Protein AF-A0A960PJ11-F1 (afdb_monomer)

Mean predicted aligned error: 12.04 Å

Radius of gyration: 19.06 Å; Cα contacts (8 Å, |Δi|>4): 469; chains: 1; bounding box: 50×45×63 Å

Solvent-accessible surface area (backbone atoms only — not comparable to full-atom values): 11195 Å² total; per-residue (Å²): 141,83,82,82,81,81,74,78,81,77,73,80,77,79,81,76,70,81,80,74,62,44,80,46,64,51,72,85,35,59,39,36,29,44,35,41,33,47,60,49,85,53,72,66,62,37,33,38,33,53,44,32,50,42,26,39,49,54,68,48,84,84,71,85,84,58,44,33,62,78,76,45,96,57,61,51,70,55,53,56,55,35,46,39,60,44,65,75,88,64,90,57,67,39,75,45,80,38,55,20,87,57,31,51,64,43,46,49,75,37,76,49,38,30,35,37,16,61,26,43,95,72,50,63,45,93,46,88,52,23,29,39,34,35,14,51,88,29,76,25,40,42,35,33,79,29,80,43,58,58,60,40,37,38,32,36,40,60,33,33,30,32,57,50,96,69,50,32,33,36,44,31,36,25,46,80,37,79,94,79,50,86,45,75,58,83,39,78,44,78,52,74,68,34,66,79,45,72,68

Foldseek 3Di:
DDDDDDDPPDDPPDDDPDFPWDKDFAAPFFKKKKKKWKDFPPQAAKFKWKLKWKFWFAACPPPPPDTVVVVDVDRPTQADCSLQCWPPPDQDFDKDWDQQVRRPQKDKPDRTWIKGFQQHPNNQRSDDTITTTQNNGGTMMIMGMGTDDRRIMMIIGIKIAIQDDTIKMKIFIFGDDPPPDGGDTPDIDIDDDYNNDID

Nearest PDB structures (foldseek):
  4k1z-assembly1_C  TM=4.366E-01  e=3.728E-01  Canavalia boliviana
  7wwo-assembly1_A  TM=3.537E-01  e=1.065E-01  Thermus thermophilus HB8
  1svc-assembly1_P-2  TM=4.899E-01  e=9.276E+00  Homo sapiens
  5xs5-assembly1_B  TM=1.398E-01  e=4.097E+00  Coxsackievirus A6

Structure (mmCIF, N/CA/C/O backbone):
data_AF-A0A960PJ11-F1
#
_entry.id   AF-A0A960PJ11-F1
#
loop_
_atom_site.group_PDB
_atom_site.id
_atom_site.type_symbol
_atom_site.label_atom_id
_atom_site.label_alt_id
_atom_site.label_comp_id
_atom_site.label_asym_id
_atom_site.label_entity_id
_atom_site.label_seq_id
_atom_site.pdbx_PDB_ins_code
_atom_site.Cartn_x
_atom_site.Cartn_y
_atom_site.Cartn_z
_atom_site.occupancy
_atom_site.B_iso_or_equiv
_atom_site.auth_seq_id
_atom_site.auth_comp_id
_atom_site.auth_asym_id
_atom_site.auth_atom_id
_atom_site.pdbx_PDB_model_num
ATOM 1 N N . MET A 1 1 ? -16.350 -28.542 -43.272 1.00 40.66 1 MET A N 1
ATOM 2 C CA . MET A 1 1 ? -15.796 -29.402 -42.207 1.00 40.66 1 MET A CA 1
ATOM 3 C C . MET A 1 1 ? -14.678 -28.613 -41.553 1.00 40.66 1 MET A C 1
ATOM 5 O O . MET A 1 1 ? -13.628 -28.481 -42.162 1.00 40.66 1 MET A O 1
ATOM 9 N N . SER A 1 2 ? -14.945 -27.991 -40.405 1.00 40.53 2 SER A N 1
ATOM 10 C CA . SER A 1 2 ? -13.964 -27.173 -39.682 1.00 40.53 2 SER A CA 1
ATOM 11 C C . SER A 1 2 ? -13.514 -27.951 -38.454 1.00 40.53 2 SER A C 1
ATOM 13 O O . SER A 1 2 ? -14.344 -28.328 -37.631 1.00 40.53 2 SER A O 1
ATOM 15 N N . THR A 1 3 ? -12.223 -28.246 -38.363 1.00 39.72 3 THR A N 1
ATOM 16 C CA . THR A 1 3 ? -11.613 -28.874 -37.188 1.00 39.72 3 THR A CA 1
ATOM 17 C C . THR A 1 3 ? -11.531 -27.858 -36.044 1.00 39.72 3 THR A C 1
ATOM 19 O O . THR A 1 3 ? -11.098 -26.730 -36.299 1.00 39.72 3 THR A O 1
ATOM 22 N N . PRO A 1 4 ? -11.899 -28.206 -34.799 1.00 39.25 4 PRO A N 1
ATOM 23 C CA . PRO A 1 4 ? -11.641 -27.348 -33.649 1.00 39.25 4 PRO A CA 1
ATOM 24 C C . PRO A 1 4 ? -10.134 -27.314 -33.372 1.00 39.25 4 PRO A C 1
ATOM 26 O O . PRO A 1 4 ? -9.487 -28.359 -33.333 1.00 39.25 4 PRO A O 1
ATOM 29 N N . VAL A 1 5 ? -9.576 -26.116 -33.198 1.00 48.19 5 VAL A N 1
ATOM 30 C CA . VAL A 1 5 ? -8.212 -25.935 -32.689 1.00 48.19 5 VAL A CA 1
ATOM 31 C C . VAL A 1 5 ? -8.259 -26.168 -31.185 1.00 48.19 5 VAL A C 1
ATOM 33 O O . VAL A 1 5 ? -8.783 -25.339 -30.442 1.00 48.19 5 VAL A O 1
ATOM 36 N N . ASP A 1 6 ? -7.743 -27.316 -30.765 1.00 35.84 6 ASP A N 1
ATOM 37 C CA . ASP A 1 6 ? -7.574 -27.676 -29.364 1.00 35.84 6 ASP A CA 1
ATOM 38 C C . ASP A 1 6 ? -6.520 -26.743 -28.744 1.00 35.84 6 ASP A C 1
ATOM 40 O O . ASP A 1 6 ? -5.355 -26.732 -29.154 1.00 35.84 6 ASP A O 1
ATOM 44 N N . HIS A 1 7 ? -6.944 -25.879 -27.820 1.00 37.03 7 HIS A N 1
ATOM 45 C CA . HIS A 1 7 ? -6.020 -25.073 -27.026 1.00 37.03 7 HIS A CA 1
ATOM 46 C C . HIS A 1 7 ? -5.440 -25.970 -25.929 1.00 37.03 7 HIS A C 1
ATOM 48 O O . HIS A 1 7 ? -6.214 -26.563 -25.175 1.00 37.03 7 HIS A O 1
ATOM 54 N N . PRO A 1 8 ? -4.105 -26.064 -25.785 1.00 36.56 8 PRO A N 1
ATOM 55 C CA . PRO A 1 8 ? -3.522 -26.840 -24.703 1.00 36.56 8 PRO A CA 1
ATOM 56 C C . PRO A 1 8 ? -3.984 -26.276 -23.349 1.00 36.56 8 PRO A C 1
ATOM 58 O O . PRO A 1 8 ? -4.100 -25.051 -23.208 1.00 36.56 8 PRO A O 1
ATOM 61 N N . PRO A 1 9 ? -4.236 -27.136 -22.344 1.00 34.50 9 PRO A N 1
ATOM 62 C CA . PRO A 1 9 ? -4.602 -26.685 -21.011 1.00 34.50 9 PRO A CA 1
ATOM 63 C C . PRO A 1 9 ? -3.506 -25.757 -20.494 1.00 34.50 9 PRO A C 1
ATOM 65 O O . PRO A 1 9 ? -2.332 -26.131 -20.439 1.00 34.50 9 PRO A O 1
ATOM 68 N N . GLN A 1 10 ? -3.889 -24.527 -20.151 1.00 35.34 10 GLN A N 1
ATOM 69 C CA . GLN A 1 10 ? -2.970 -23.595 -19.521 1.00 35.34 10 GLN A CA 1
ATOM 70 C C . GLN A 1 10 ? -2.431 -24.232 -18.242 1.00 35.34 10 GLN A C 1
ATOM 72 O O . GLN A 1 10 ? -3.192 -24.671 -17.379 1.00 35.34 10 GLN A O 1
ATOM 77 N N . SER A 1 11 ? -1.104 -24.308 -18.162 1.00 32.88 11 SER A N 1
ATOM 78 C CA . SER A 1 11 ? -0.367 -24.812 -17.011 1.00 32.88 11 SER A CA 1
ATOM 79 C C . SER A 1 11 ? -0.906 -24.208 -15.708 1.00 32.88 11 SER A C 1
ATOM 81 O O . SER A 1 11 ? -1.184 -23.005 -15.674 1.00 32.88 11 SER A O 1
ATOM 83 N N . PRO A 1 12 ? -1.022 -24.989 -14.619 1.00 31.97 12 PRO A N 1
ATOM 84 C CA . PRO A 1 12 ? -1.452 -24.458 -13.334 1.00 31.97 12 PRO A CA 1
ATOM 85 C C . PRO A 1 12 ? -0.521 -23.313 -12.920 1.00 31.97 12 PRO A C 1
ATOM 87 O O . PRO A 1 12 ? 0.706 -23.457 -12.936 1.00 31.97 12 PRO A O 1
ATOM 90 N N . LYS A 1 13 ? -1.115 -22.157 -12.594 1.00 34.97 13 LYS A N 1
ATOM 91 C CA . LYS A 1 13 ? -0.399 -20.980 -12.095 1.00 34.97 13 LYS A CA 1
ATOM 92 C C . LYS A 1 13 ? 0.495 -21.415 -10.930 1.00 34.97 13 LYS A C 1
ATOM 94 O O . LYS A 1 13 ? 0.025 -21.977 -9.943 1.00 34.97 13 LYS A O 1
ATOM 99 N N . ARG A 1 14 ? 1.799 -21.195 -11.106 1.00 35.03 14 ARG A N 1
ATOM 100 C CA . ARG A 1 14 ? 2.860 -21.438 -10.121 1.00 35.03 14 ARG A CA 1
ATOM 101 C C . ARG A 1 14 ? 2.464 -20.743 -8.803 1.00 35.03 14 ARG A C 1
ATOM 103 O O . ARG A 1 14 ? 1.948 -19.632 -8.844 1.00 35.03 14 ARG A O 1
ATOM 110 N N . GLY A 1 15 ? 2.626 -21.454 -7.687 1.00 29.36 15 GLY A N 1
ATOM 111 C CA . GLY A 1 15 ? 1.935 -21.235 -6.412 1.00 29.36 15 GLY A CA 1
ATOM 112 C C . GLY A 1 15 ? 1.862 -19.793 -5.905 1.00 29.36 15 GLY A C 1
ATOM 113 O O . GLY A 1 15 ? 2.870 -19.106 -5.781 1.00 29.36 15 GLY A O 1
ATOM 114 N N . VAL A 1 16 ? 0.645 -19.379 -5.552 1.00 41.81 16 VAL A N 1
ATOM 115 C CA . VAL A 1 16 ? 0.388 -18.220 -4.694 1.00 41.81 16 VAL A CA 1
ATOM 116 C C . VAL A 1 16 ? 0.722 -18.657 -3.260 1.00 41.81 16 VAL A C 1
ATOM 118 O O . VAL A 1 16 ? 0.079 -19.598 -2.784 1.00 41.81 16 VAL A O 1
ATOM 121 N N . PRO A 1 17 ? 1.711 -18.065 -2.563 1.00 42.75 17 PRO A N 1
ATOM 122 C CA . PRO A 1 17 ? 1.911 -18.359 -1.149 1.00 42.75 17 PRO A CA 1
ATOM 123 C C . PRO A 1 17 ? 0.634 -17.990 -0.383 1.00 42.75 17 PRO A C 1
ATOM 125 O O . PRO A 1 17 ? -0.033 -16.997 -0.684 1.00 42.75 17 PRO A O 1
ATOM 128 N N . SER A 1 18 ? 0.236 -18.847 0.555 1.00 40.44 18 SER A N 1
ATOM 129 C CA . SER A 1 18 ? -1.027 -18.732 1.279 1.00 40.44 18 SER A CA 1
ATOM 130 C C . SER A 1 18 ? -1.099 -17.410 2.049 1.00 40.44 18 SER A C 1
ATOM 132 O O . SER A 1 18 ? -0.448 -17.259 3.082 1.00 40.44 18 SER A O 1
ATOM 134 N N . ARG A 1 19 ? -1.927 -16.476 1.563 1.00 54.72 19 ARG A N 1
ATOM 135 C CA . ARG A 1 19 ? -2.302 -15.229 2.243 1.00 54.72 19 ARG A CA 1
ATOM 136 C C . ARG A 1 19 ? -3.078 -15.566 3.516 1.00 54.72 19 ARG A C 1
ATOM 138 O O . ARG A 1 19 ? -4.299 -15.707 3.487 1.00 54.72 19 ARG A O 1
ATOM 145 N N . ALA A 1 20 ? -2.389 -15.753 4.636 1.00 56.78 20 ALA A N 1
ATOM 146 C CA . ALA A 1 20 ? -3.060 -15.976 5.911 1.00 56.78 20 ALA A CA 1
ATOM 147 C C . ALA A 1 20 ? -3.706 -14.661 6.380 1.00 56.78 20 ALA A C 1
ATOM 149 O O . ALA A 1 20 ? -3.068 -13.841 7.042 1.00 56.78 20 ALA A O 1
ATOM 150 N N . ALA A 1 21 ? -4.974 -14.448 6.019 1.00 66.62 21 ALA A N 1
ATOM 151 C CA . ALA A 1 21 ? -5.747 -13.309 6.496 1.00 66.62 21 ALA A CA 1
ATOM 152 C C . ALA A 1 21 ? -5.961 -13.413 8.014 1.00 66.62 21 ALA A C 1
ATOM 154 O O . ALA A 1 21 ? -6.347 -14.458 8.544 1.00 66.62 21 ALA A O 1
ATOM 155 N N . ARG A 1 22 ? -5.719 -12.315 8.728 1.00 71.62 22 ARG A N 1
ATOM 156 C CA . ARG A 1 22 ? -5.919 -12.218 10.179 1.00 71.62 22 ARG A CA 1
ATOM 157 C C . ARG A 1 22 ? -7.210 -11.473 10.474 1.00 71.62 22 ARG A C 1
ATOM 159 O O . ARG A 1 22 ? -7.575 -10.561 9.742 1.00 71.62 22 ARG A O 1
ATOM 166 N N . ARG A 1 23 ? -7.901 -11.865 11.547 1.00 72.94 23 ARG A N 1
ATOM 167 C CA . ARG A 1 23 ? -9.191 -11.289 11.956 1.00 72.94 23 ARG A CA 1
ATOM 168 C C . ARG A 1 23 ? -9.031 -10.379 13.173 1.00 72.94 23 ARG A C 1
ATOM 170 O O . ARG A 1 23 ? -8.286 -10.703 14.094 1.00 72.94 23 ARG A O 1
ATOM 177 N N . LEU A 1 24 ? -9.771 -9.278 13.193 1.00 75.00 24 LEU A N 1
ATOM 178 C CA . LEU A 1 24 ? -9.879 -8.342 14.310 1.00 75.00 24 LEU A CA 1
ATOM 179 C C . LEU A 1 24 ? -11.329 -7.867 14.431 1.0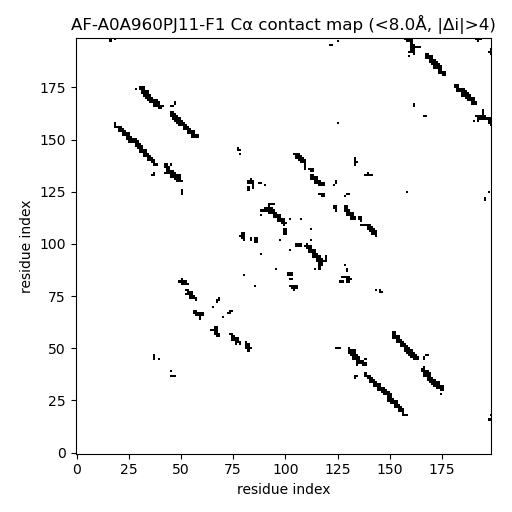0 75.00 24 LEU A C 1
ATOM 181 O O . LEU A 1 24 ? -11.971 -7.627 13.419 1.00 75.00 24 LEU A O 1
ATOM 185 N N . ARG A 1 25 ? -11.844 -7.693 15.648 1.00 72.12 25 ARG A N 1
ATOM 186 C CA . ARG A 1 25 ? -13.143 -7.045 15.898 1.00 72.12 25 ARG A CA 1
ATOM 187 C C . ARG A 1 25 ? -12.911 -5.769 16.708 1.00 72.12 25 ARG A C 1
ATOM 189 O O . ARG A 1 25 ? -12.778 -5.863 17.928 1.00 72.12 25 ARG A O 1
ATOM 196 N N . PRO A 1 26 ? -12.813 -4.588 16.078 1.00 62.56 26 PRO A N 1
ATOM 197 C CA . PRO A 1 26 ? -12.655 -3.344 16.808 1.00 62.56 26 PRO A CA 1
ATOM 198 C C . PRO A 1 26 ? -14.003 -2.929 17.414 1.00 62.56 26 PRO A C 1
ATOM 200 O O . PRO A 1 26 ? -14.963 -2.622 16.705 1.00 62.56 26 PRO A O 1
ATOM 203 N N . VAL A 1 27 ? -14.098 -2.933 18.743 1.00 66.56 27 VAL A N 1
ATOM 204 C CA . VAL A 1 27 ? -15.309 -2.507 19.459 1.00 66.56 27 VAL A CA 1
ATOM 205 C C . VAL A 1 27 ? -15.284 -0.988 19.627 1.00 66.56 27 VAL A C 1
ATOM 207 O O . VAL A 1 27 ? -14.298 -0.435 20.106 1.00 66.56 27 VAL A O 1
ATOM 210 N N . GLY A 1 28 ? -16.367 -0.310 19.239 1.00 66.81 28 GLY A N 1
ATOM 211 C CA . GLY A 1 28 ? -16.533 1.134 19.454 1.00 66.81 28 GLY A CA 1
ATOM 212 C C . GLY A 1 28 ? -15.725 2.053 18.527 1.00 66.81 28 GLY A C 1
ATOM 213 O O . GLY A 1 28 ? -15.691 3.256 18.771 1.00 66.81 28 GLY A O 1
ATOM 214 N N . LEU A 1 29 ? -15.089 1.527 17.473 1.00 69.81 29 LEU A N 1
ATOM 215 C CA . LEU A 1 29 ? -14.343 2.330 16.496 1.00 69.81 29 LEU A CA 1
ATOM 216 C C . LEU A 1 29 ? -15.150 2.555 15.216 1.00 69.81 29 LEU A C 1
ATOM 218 O O . LEU A 1 29 ? -15.790 1.630 14.727 1.00 69.81 29 LEU A O 1
ATOM 222 N N . ALA A 1 30 ? -15.069 3.770 14.669 1.00 70.38 30 ALA A N 1
ATOM 223 C CA . ALA A 1 30 ? -15.699 4.161 13.401 1.00 70.38 30 ALA A CA 1
ATOM 224 C C . ALA A 1 30 ? -14.698 4.309 12.231 1.00 70.38 30 ALA A C 1
ATOM 226 O O . ALA A 1 30 ? -15.090 4.465 11.077 1.00 70.38 30 ALA A O 1
ATOM 227 N N . ALA A 1 31 ? -13.394 4.282 12.517 1.00 73.12 31 ALA A N 1
ATOM 228 C CA . ALA A 1 31 ? -12.329 4.283 11.516 1.00 73.12 31 ALA A CA 1
ATOM 229 C C . ALA A 1 31 ? -11.073 3.592 12.064 1.00 73.12 31 ALA A C 1
ATOM 231 O O . ALA A 1 31 ? -10.919 3.454 13.281 1.00 73.12 31 ALA A O 1
ATOM 232 N N . VAL A 1 32 ? -10.176 3.182 11.169 1.00 76.06 32 VAL A N 1
ATOM 233 C CA . VAL A 1 32 ? -8.842 2.649 11.480 1.00 76.06 32 VAL A CA 1
ATOM 234 C C . VAL A 1 32 ? -7.864 3.121 10.404 1.00 76.06 32 VAL A C 1
ATOM 236 O O . VAL A 1 32 ? -8.170 3.061 9.217 1.00 76.06 32 VAL A O 1
ATOM 239 N N . ALA A 1 33 ? -6.679 3.573 10.801 1.00 80.62 33 ALA A N 1
ATOM 240 C CA . ALA A 1 33 ? -5.568 3.813 9.892 1.00 80.62 33 ALA A CA 1
ATOM 241 C C . ALA A 1 33 ? -4.740 2.536 9.717 1.00 80.62 33 ALA A C 1
ATOM 243 O O . ALA A 1 33 ? -4.264 1.959 10.697 1.00 80.62 33 ALA A O 1
ATOM 244 N N . VAL A 1 34 ? -4.562 2.112 8.468 1.00 82.88 34 VAL A N 1
ATOM 245 C CA . VAL A 1 34 ? -3.590 1.095 8.061 1.00 82.88 34 VAL A CA 1
ATOM 246 C C . VAL A 1 34 ? -2.273 1.811 7.827 1.00 82.88 34 VAL A C 1
ATOM 248 O O . VAL A 1 34 ? -2.213 2.700 6.983 1.00 82.88 34 VAL A O 1
ATOM 251 N N . VAL A 1 35 ? -1.243 1.459 8.590 1.00 79.75 35 VAL A N 1
ATOM 252 C CA . VAL A 1 35 ? 0.052 2.143 8.578 1.00 79.75 35 VAL A CA 1
ATOM 253 C C . VAL A 1 35 ? 1.160 1.130 8.331 1.00 79.75 35 VAL A C 1
ATOM 255 O O . VAL A 1 35 ? 1.277 0.142 9.053 1.00 79.75 35 VAL A O 1
ATOM 258 N N . LEU A 1 36 ? 1.983 1.388 7.324 1.00 81.62 36 LEU A N 1
ATOM 259 C CA . LEU A 1 36 ? 3.119 0.573 6.917 1.00 81.62 36 LEU A CA 1
ATOM 260 C C . LEU A 1 36 ? 4.378 1.419 7.043 1.00 81.62 36 LEU A C 1
ATOM 262 O O . LEU A 1 36 ? 4.475 2.480 6.434 1.00 81.62 36 LEU A O 1
ATOM 266 N N . MET A 1 37 ? 5.326 0.962 7.850 1.00 77.00 37 MET A N 1
ATOM 267 C CA . MET A 1 37 ? 6.568 1.685 8.123 1.00 77.00 37 MET A CA 1
ATOM 268 C C . MET A 1 37 ? 7.743 0.788 7.780 1.00 77.00 37 MET A C 1
ATOM 270 O O . MET A 1 37 ? 7.782 -0.351 8.251 1.00 77.00 37 MET A O 1
ATOM 274 N N . GLY A 1 38 ? 8.701 1.293 7.007 1.00 67.62 38 GLY A N 1
ATOM 275 C CA . GLY A 1 38 ? 10.005 0.646 6.899 1.00 67.62 38 GLY A CA 1
ATOM 276 C C . GLY A 1 38 ? 10.865 0.976 8.124 1.00 67.62 38 GLY A C 1
ATOM 277 O O . GLY A 1 38 ? 10.825 2.094 8.637 1.00 67.62 38 GLY A O 1
ATOM 278 N N . ALA A 1 39 ? 11.579 -0.017 8.641 1.00 55.75 39 ALA A N 1
ATOM 279 C CA . ALA A 1 39 ? 12.356 0.072 9.871 1.00 55.75 39 ALA A CA 1
ATOM 280 C C . ALA A 1 39 ? 13.591 -0.844 9.808 1.00 55.75 39 ALA A C 1
ATOM 282 O O . ALA A 1 39 ? 13.663 -1.841 10.520 1.00 55.75 39 ALA A O 1
ATOM 283 N N . GLY A 1 40 ? 14.566 -0.558 8.954 1.00 53.38 40 GLY A N 1
ATOM 284 C CA . GLY A 1 40 ? 15.815 -1.318 8.876 1.00 53.38 40 GLY A CA 1
ATOM 285 C C . GLY A 1 40 ? 17.073 -0.498 9.191 1.00 53.38 40 GLY A C 1
ATOM 286 O O . GLY A 1 40 ? 17.034 0.610 9.728 1.00 53.38 40 GLY A O 1
ATOM 287 N N . ALA A 1 41 ? 18.219 -1.132 8.928 1.00 43.38 41 ALA A N 1
ATOM 288 C CA . ALA A 1 41 ? 19.556 -0.593 9.175 1.00 43.38 41 ALA A CA 1
ATOM 289 C C . ALA A 1 41 ? 20.116 0.207 7.984 1.00 43.38 41 ALA A C 1
ATOM 291 O O . ALA A 1 41 ? 21.157 0.848 8.134 1.00 43.38 41 ALA A O 1
ATOM 292 N N . ASP A 1 42 ? 19.450 0.167 6.825 1.00 45.31 42 ASP A N 1
ATOM 293 C CA . ASP A 1 42 ? 19.828 0.930 5.639 1.00 45.31 42 ASP A CA 1
ATOM 294 C C . ASP A 1 42 ? 18.828 2.071 5.445 1.00 45.31 42 ASP A C 1
ATOM 296 O O . ASP A 1 42 ? 17.814 1.963 4.760 1.00 45.31 42 ASP A O 1
ATOM 300 N N . THR A 1 43 ? 19.152 3.223 6.027 1.00 47.03 43 THR A N 1
ATOM 301 C CA . THR A 1 43 ? 18.340 4.440 5.920 1.00 47.03 43 THR A CA 1
ATOM 302 C C . THR A 1 43 ? 18.341 5.046 4.507 1.00 47.03 43 THR A C 1
ATOM 304 O O . THR A 1 43 ? 17.930 6.194 4.354 1.00 47.03 43 THR A O 1
ATOM 307 N N . THR A 1 44 ? 18.870 4.344 3.495 1.00 39.41 44 THR A N 1
ATOM 308 C CA . THR A 1 44 ? 19.064 4.854 2.132 1.00 39.41 44 THR A CA 1
ATOM 309 C C . THR A 1 44 ? 18.595 3.928 0.998 1.00 39.41 44 THR A C 1
ATOM 311 O O . THR A 1 44 ? 18.684 4.371 -0.144 1.00 39.41 44 THR A O 1
ATOM 314 N N . ASN A 1 45 ? 18.104 2.697 1.243 1.00 42.47 45 ASN A N 1
ATOM 315 C CA . ASN A 1 45 ? 17.564 1.819 0.172 1.00 42.47 45 ASN A CA 1
ATOM 316 C C . ASN A 1 45 ? 16.749 0.574 0.623 1.00 42.47 45 ASN A C 1
ATOM 318 O O . ASN A 1 45 ? 16.720 -0.443 -0.083 1.00 42.47 45 ASN A O 1
ATOM 322 N N . GLU A 1 46 ? 16.102 0.600 1.787 1.00 46.28 46 GLU A N 1
ATOM 323 C CA . GLU A 1 46 ? 15.230 -0.512 2.194 1.00 46.28 46 GLU A CA 1
ATOM 324 C C . GLU A 1 46 ? 14.127 -0.742 1.151 1.00 46.28 46 GLU A C 1
ATOM 326 O O . GLU A 1 46 ? 13.489 0.220 0.745 1.00 46.28 46 GLU A O 1
ATOM 331 N N . GLN A 1 47 ? 13.879 -1.995 0.731 1.00 46.69 47 GLN A N 1
ATOM 332 C CA . GLN A 1 47 ? 12.660 -2.312 -0.032 1.00 46.69 47 GLN A CA 1
ATOM 333 C C . GLN A 1 47 ? 11.712 -3.090 0.833 1.00 46.69 47 GLN A C 1
ATOM 335 O O . GLN A 1 47 ? 11.975 -4.223 1.237 1.00 46.69 47 GLN A O 1
ATOM 340 N N . GLY A 1 48 ? 10.570 -2.467 1.065 1.00 42.00 48 GLY A N 1
ATOM 341 C CA . GLY A 1 48 ? 9.367 -3.155 1.454 1.00 42.00 48 GLY A CA 1
ATOM 342 C C . GLY A 1 48 ? 8.326 -2.957 0.383 1.00 42.00 48 GLY A C 1
ATOM 343 O O . GLY A 1 48 ? 7.776 -1.871 0.274 1.00 42.00 48 GLY A O 1
ATOM 344 N N . SER A 1 49 ? 8.019 -3.989 -0.385 1.00 42.16 49 SER A N 1
ATOM 345 C CA . SER A 1 49 ? 6.804 -3.928 -1.175 1.00 42.16 49 SER A CA 1
ATOM 346 C C . SER A 1 49 ? 5.625 -4.429 -0.381 1.00 42.16 49 SER A C 1
ATOM 348 O O . SER A 1 49 ? 5.724 -5.448 0.289 1.00 42.16 49 SER A O 1
ATOM 350 N N . VAL A 1 50 ? 4.532 -3.678 -0.435 1.00 45.41 50 V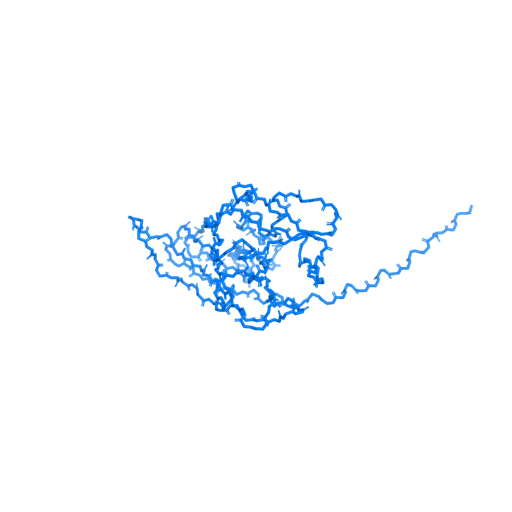AL A N 1
ATOM 351 C CA . VAL A 1 50 ? 3.279 -4.031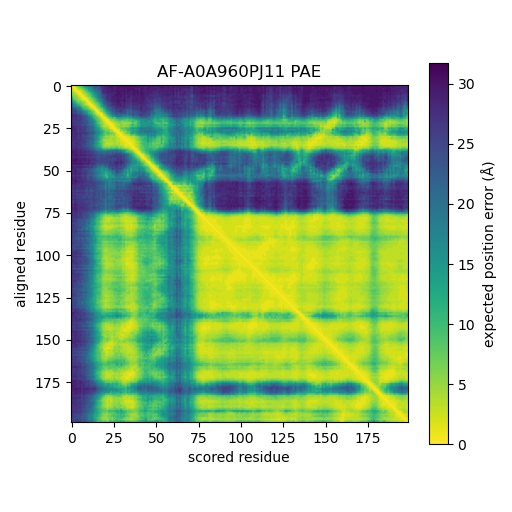 0.210 1.00 45.41 50 VAL A CA 1
ATOM 352 C C . VAL A 1 50 ? 2.287 -4.348 -0.895 1.00 45.41 50 VAL A C 1
ATOM 354 O O . VAL A 1 50 ? 1.957 -3.489 -1.698 1.00 45.41 50 VAL A O 1
ATOM 357 N N . GLY A 1 51 ? 1.810 -5.585 -0.944 1.00 45.84 51 GLY A N 1
ATOM 358 C CA . GLY A 1 51 ? 0.569 -5.938 -1.630 1.00 45.84 51 GLY A CA 1
ATOM 359 C C . GLY A 1 51 ? -0.486 -6.210 -0.571 1.00 45.84 51 GLY A C 1
ATOM 360 O O . GLY A 1 51 ? -0.639 -7.349 -0.136 1.00 45.84 51 GLY A O 1
ATOM 361 N N . GLY A 1 52 ? -1.128 -5.164 -0.054 1.00 46.38 52 GLY A N 1
ATOM 362 C CA . GLY A 1 52 ? -2.016 -5.259 1.104 1.00 46.38 52 GLY A CA 1
ATOM 363 C C . GLY A 1 52 ? -3.485 -5.258 0.716 1.00 46.38 52 GLY A C 1
ATOM 364 O O . GLY A 1 52 ? -3.926 -4.369 0.002 1.00 46.38 52 GLY A O 1
ATOM 365 N N . GLN A 1 53 ? -4.252 -6.220 1.229 1.00 46.88 53 GLN A N 1
ATOM 366 C CA . GLN A 1 53 ? -5.715 -6.205 1.155 1.00 46.88 53 GLN A CA 1
ATOM 367 C C . GLN A 1 53 ? -6.295 -6.199 2.565 1.00 46.88 53 GLN A C 1
ATOM 369 O O . GLN A 1 53 ? -5.933 -7.044 3.395 1.00 46.88 53 GLN A O 1
ATOM 374 N N . VAL A 1 54 ? -7.214 -5.272 2.833 1.00 49.56 54 VAL A N 1
ATOM 375 C CA . VAL A 1 54 ? -7.981 -5.225 4.082 1.00 49.56 54 VAL A CA 1
ATOM 376 C C . VAL A 1 54 ? -9.456 -5.317 3.723 1.00 49.56 54 VAL A C 1
ATOM 378 O O . VAL A 1 54 ? -10.052 -4.402 3.165 1.00 49.56 54 VAL A O 1
ATOM 381 N N . ALA A 1 55 ? -10.048 -6.449 4.073 1.00 50.25 55 ALA A N 1
ATOM 382 C CA . ALA A 1 55 ? -11.413 -6.822 3.767 1.00 50.25 55 ALA A CA 1
ATOM 383 C C . ALA A 1 55 ? -12.293 -6.782 5.020 1.00 50.25 55 ALA A C 1
ATOM 385 O O . ALA A 1 55 ? -11.917 -7.267 6.084 1.00 50.25 55 ALA A O 1
ATOM 386 N N . ALA A 1 56 ? -13.517 -6.282 4.909 1.00 45.03 56 ALA A N 1
ATOM 387 C CA . ALA A 1 56 ? -14.542 -6.557 5.912 1.00 45.03 56 ALA A CA 1
ATOM 388 C C . ALA A 1 56 ? -15.015 -8.018 5.793 1.00 45.03 56 ALA A C 1
ATOM 390 O O . ALA A 1 56 ? -15.333 -8.457 4.691 1.00 45.03 56 ALA A O 1
ATOM 391 N N . ALA A 1 57 ? -15.104 -8.762 6.899 1.00 46.84 57 ALA A N 1
ATOM 392 C CA . ALA A 1 57 ? -15.896 -9.994 6.925 1.00 46.84 57 ALA A CA 1
ATOM 393 C C . ALA A 1 57 ? -17.308 -9.657 7.416 1.00 46.84 57 ALA A C 1
ATOM 395 O O . ALA A 1 57 ? -17.459 -9.119 8.518 1.00 46.84 57 ALA A O 1
ATOM 396 N N . GLY A 1 58 ? -18.310 -9.925 6.576 1.00 45.59 58 GLY A N 1
ATOM 397 C CA . GLY A 1 58 ? -19.725 -9.707 6.881 1.00 45.59 58 GLY A CA 1
ATOM 398 C C . GLY A 1 58 ? -20.216 -10.564 8.051 1.00 45.59 58 GLY A C 1
ATOM 399 O O . GLY A 1 58 ? -19.668 -11.634 8.321 1.00 45.59 58 GLY A O 1
ATOM 400 N N . ALA A 1 59 ? -21.204 -10.034 8.774 1.00 54.12 59 ALA A N 1
ATOM 401 C CA . ALA A 1 59 ? -22.021 -10.761 9.745 1.00 54.12 59 ALA A CA 1
ATOM 402 C C . ALA A 1 59 ? -23.001 -11.684 9.006 1.00 54.12 59 ALA A C 1
ATOM 404 O O . ALA A 1 59 ? -23.340 -11.368 7.878 1.00 54.12 59 ALA A O 1
ATOM 405 N N . ASP A 1 60 ? -23.432 -12.770 9.644 1.00 57.41 60 ASP A N 1
ATOM 406 C CA . ASP A 1 60 ? -24.483 -13.695 9.197 1.00 57.41 60 ASP A CA 1
ATOM 407 C C . ASP A 1 60 ? -25.841 -12.976 9.110 1.00 57.41 60 ASP A C 1
ATOM 409 O O . ASP A 1 60 ? -26.557 -12.840 10.104 1.00 57.41 60 ASP A O 1
ATOM 413 N N . HIS A 1 61 ? -26.183 -12.436 7.937 1.00 62.34 61 HIS A N 1
ATOM 414 C CA . HIS A 1 61 ? -27.329 -11.528 7.810 1.00 62.34 61 HIS A CA 1
ATOM 415 C C . HIS A 1 61 ? -28.698 -12.216 7.886 1.00 62.34 61 HIS A C 1
ATOM 417 O O . HIS A 1 61 ? -29.680 -11.536 8.197 1.00 62.34 61 HIS A O 1
ATOM 423 N N . ASP A 1 62 ? -28.794 -13.522 7.634 1.00 60.38 62 ASP A N 1
ATOM 424 C CA . ASP A 1 62 ? -30.062 -14.261 7.665 1.00 60.38 62 ASP A CA 1
ATOM 425 C C . ASP A 1 62 ? -30.181 -15.273 8.827 1.00 60.38 62 ASP A C 1
ATOM 427 O O . ASP A 1 62 ? -31.276 -15.775 9.101 1.00 60.38 62 ASP A O 1
ATOM 431 N N . GLY A 1 63 ? -29.096 -15.480 9.583 1.00 58.75 63 GLY A N 1
ATOM 432 C CA . GLY A 1 63 ? -29.074 -16.259 10.821 1.00 58.75 63 GLY A CA 1
ATOM 433 C C . GLY A 1 63 ? -29.191 -17.773 10.632 1.00 58.75 63 GLY A C 1
ATOM 434 O O . GLY A 1 63 ? -29.645 -18.462 11.552 1.00 58.75 63 GLY A O 1
ATOM 435 N N . ASP A 1 64 ? -28.800 -18.303 9.473 1.00 67.19 64 ASP A N 1
ATOM 436 C CA . ASP A 1 64 ? -28.863 -19.736 9.161 1.00 67.19 64 ASP A CA 1
ATOM 437 C C . ASP A 1 64 ? -27.675 -20.563 9.716 1.00 67.19 64 ASP A C 1
ATOM 439 O O . ASP A 1 64 ? -27.703 -21.799 9.713 1.00 67.19 64 ASP A O 1
ATOM 443 N N . GLY A 1 65 ? -26.663 -19.885 10.271 1.00 61.03 65 GLY A N 1
ATOM 444 C CA . GLY A 1 65 ? -25.470 -20.493 10.865 1.00 61.03 65 GLY A CA 1
ATOM 445 C C . GLY A 1 65 ? -24.251 -20.560 9.940 1.00 61.03 65 GLY A C 1
ATOM 446 O O . GLY A 1 65 ? -23.252 -21.187 10.310 1.00 61.03 65 GLY A O 1
ATOM 447 N N . ILE A 1 66 ? -24.305 -19.912 8.777 1.00 55.75 66 ILE A N 1
ATOM 448 C CA . ILE A 1 66 ? -23.205 -19.715 7.832 1.00 55.75 66 ILE A CA 1
ATOM 449 C C . ILE A 1 66 ? -22.886 -18.207 7.782 1.00 55.75 66 ILE A C 1
ATOM 451 O O . ILE A 1 66 ? -23.778 -17.374 7.884 1.00 55.75 66 ILE A O 1
ATOM 455 N N . ASP A 1 67 ? -21.605 -17.816 7.710 1.00 60.41 67 ASP A N 1
ATOM 456 C CA . ASP A 1 67 ? -21.269 -16.390 7.575 1.00 60.41 67 ASP A CA 1
ATOM 457 C C . ASP A 1 67 ? -21.471 -15.919 6.126 1.00 60.41 67 ASP A C 1
ATOM 459 O O . ASP A 1 67 ? -21.233 -16.668 5.181 1.00 60.41 67 ASP A O 1
ATOM 463 N N . ASP A 1 68 ? -21.847 -14.655 5.925 1.00 57.22 68 ASP A N 1
ATOM 464 C CA . ASP A 1 68 ? -22.013 -14.065 4.586 1.00 57.22 68 ASP A CA 1
ATOM 465 C C . ASP A 1 68 ? -20.772 -14.225 3.690 1.00 57.22 68 ASP A C 1
ATOM 467 O O . ASP A 1 68 ? -20.872 -14.241 2.465 1.00 57.22 68 ASP A O 1
ATOM 471 N N . ALA A 1 69 ? -19.585 -14.367 4.293 1.00 53.75 69 ALA A N 1
ATOM 472 C CA . ALA A 1 69 ? -18.338 -14.644 3.579 1.00 53.75 69 ALA A CA 1
ATOM 473 C C . ALA A 1 69 ? -18.329 -16.026 2.895 1.00 53.75 69 ALA A C 1
ATOM 475 O O . ALA A 1 69 ? -17.578 -16.237 1.940 1.00 53.75 69 ALA A O 1
ATOM 476 N N . THR A 1 70 ? -19.154 -16.947 3.385 1.00 59.03 70 THR A N 1
ATOM 477 C CA . THR A 1 70 ? -19.401 -18.279 2.837 1.00 59.03 70 THR A CA 1
ATOM 478 C C . THR A 1 70 ? -20.642 -18.298 1.935 1.00 59.03 70 THR A C 1
ATOM 480 O O . THR A 1 70 ? -20.685 -19.098 1.000 1.00 59.03 70 THR A O 1
ATOM 483 N N . GLU A 1 71 ? -21.607 -17.396 2.145 1.00 60.50 71 GLU A N 1
ATOM 484 C CA . GLU A 1 71 ? -22.859 -17.356 1.374 1.00 60.50 71 GLU A CA 1
ATOM 485 C C . GLU A 1 71 ? -22.785 -16.520 0.078 1.00 60.50 71 GLU A C 1
ATOM 487 O O . GLU A 1 71 ? -23.438 -16.851 -0.913 1.00 60.50 71 GLU A O 1
ATOM 492 N N . CYS A 1 72 ? -21.931 -15.489 0.016 1.00 53.88 72 CYS A N 1
ATOM 493 C CA . CYS A 1 72 ? -21.610 -14.749 -1.208 1.00 53.88 72 CYS A CA 1
ATOM 494 C C . CYS A 1 72 ? -20.222 -14.093 -1.117 1.00 53.88 72 CYS A C 1
ATOM 496 O O . CYS A 1 72 ? -19.934 -13.326 -0.208 1.00 53.88 72 CYS A O 1
ATOM 498 N N . HIS A 1 73 ? -19.370 -14.337 -2.115 1.00 42.22 73 HIS A N 1
ATOM 499 C CA . HIS A 1 73 ? -18.048 -13.725 -2.306 1.00 42.22 73 HIS A CA 1
ATOM 500 C C . HIS A 1 73 ? -18.062 -12.179 -2.269 1.00 42.22 73 HIS A C 1
ATOM 502 O O . HIS A 1 73 ? -18.045 -11.522 -3.308 1.00 42.22 73 HIS A O 1
ATOM 508 N N . GLY A 1 74 ? -18.065 -11.585 -1.081 1.00 45.62 74 GLY A N 1
ATOM 509 C CA . GLY A 1 74 ? -18.188 -10.144 -0.896 1.00 45.62 74 GLY A CA 1
ATOM 510 C C . GLY A 1 74 ? -17.392 -9.657 0.300 1.00 45.62 74 GLY A C 1
ATOM 511 O O . GLY A 1 74 ? -17.934 -9.015 1.192 1.00 45.62 74 GLY A O 1
ATOM 512 N N . SER A 1 75 ? -16.089 -9.932 0.333 1.00 54.16 75 SER A N 1
ATOM 513 C CA . SER A 1 75 ? -15.196 -9.060 1.089 1.00 54.16 75 SER A CA 1
ATOM 514 C C . SER A 1 75 ? -15.271 -7.664 0.471 1.00 54.16 75 SER A C 1
ATOM 516 O O . SER A 1 75 ? -14.745 -7.453 -0.623 1.00 54.16 75 SER A O 1
ATOM 518 N N . THR A 1 76 ? -15.920 -6.710 1.139 1.00 63.66 76 THR A N 1
ATOM 519 C CA . THR A 1 76 ? -15.795 -5.302 0.748 1.00 63.66 76 THR A CA 1
ATOM 520 C C . THR A 1 76 ? -14.353 -4.888 1.014 1.00 63.66 76 THR A C 1
ATOM 522 O O . THR A 1 76 ? -13.933 -4.828 2.173 1.00 63.66 76 THR 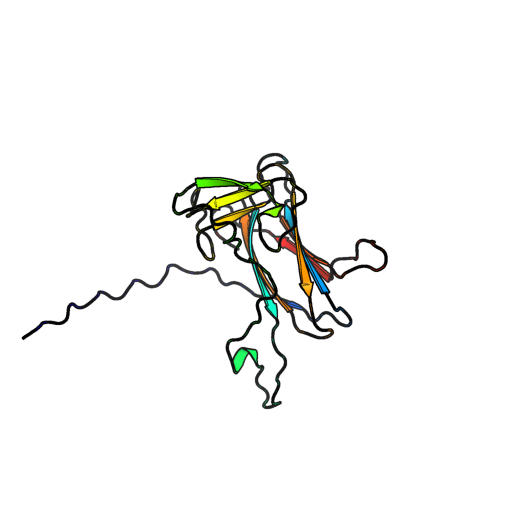A O 1
ATOM 525 N N . GLU A 1 77 ? -13.588 -4.658 -0.056 1.00 73.75 77 GLU A N 1
ATOM 526 C CA . GLU A 1 77 ? -12.258 -4.054 0.027 1.00 73.75 77 GLU A CA 1
ATOM 527 C C . GLU A 1 77 ? -12.415 -2.653 0.617 1.00 73.75 77 GLU A C 1
ATOM 529 O O . GLU A 1 77 ? -13.160 -1.822 0.091 1.00 73.75 77 GLU A O 1
ATOM 534 N N . LEU A 1 78 ? -11.750 -2.416 1.746 1.00 81.88 78 LEU A N 1
ATOM 535 C CA . LEU A 1 78 ? -11.802 -1.129 2.431 1.00 81.88 78 LEU A CA 1
ATOM 536 C C . LEU A 1 78 ? -10.693 -0.192 1.948 1.00 81.88 78 LEU A C 1
ATOM 538 O O . LEU A 1 78 ? -10.821 1.021 2.114 1.00 81.88 78 LEU A O 1
ATOM 542 N N . LEU A 1 79 ? -9.615 -0.731 1.366 1.00 84.44 79 LEU A N 1
ATOM 543 C CA . LEU A 1 79 ? -8.518 0.071 0.839 1.00 84.44 79 LEU A CA 1
ATOM 544 C C . LEU A 1 79 ? -8.838 0.594 -0.558 1.00 84.44 79 LEU A C 1
ATOM 546 O O . LEU A 1 79 ? -9.082 -0.151 -1.505 1.00 84.44 79 LEU A O 1
ATOM 550 N N . VAL A 1 80 ? -8.695 1.900 -0.729 1.00 88.38 80 VAL A N 1
ATOM 551 C CA . VAL A 1 80 ? -8.507 2.500 -2.043 1.00 88.38 80 VAL A CA 1
ATOM 552 C C . VAL A 1 80 ? -7.101 2.144 -2.516 1.00 88.38 80 VAL A C 1
ATOM 554 O O . VAL A 1 80 ? -6.127 2.406 -1.809 1.00 88.38 80 VAL A O 1
ATOM 557 N N . ASN A 1 81 ? -7.003 1.559 -3.716 1.00 89.56 81 ASN A N 1
ATOM 558 C CA . ASN A 1 81 ? -5.726 1.252 -4.368 1.00 89.56 81 ASN A CA 1
ATOM 559 C C . ASN A 1 81 ? -4.802 0.367 -3.496 1.00 89.56 81 ASN A C 1
ATOM 561 O O . ASN A 1 81 ? -3.612 0.644 -3.361 1.00 89.56 81 ASN A O 1
ATOM 565 N N . GLY A 1 82 ? -5.353 -0.678 -2.862 1.00 86.31 82 GLY A N 1
ATOM 566 C CA . GLY A 1 82 ? -4.603 -1.570 -1.959 1.00 86.31 82 GLY A CA 1
ATOM 567 C C . GLY A 1 82 ? -3.464 -2.354 -2.631 1.00 86.31 82 GLY A C 1
ATOM 568 O O . GLY A 1 82 ? -2.463 -2.666 -1.987 1.00 86.31 82 GLY A O 1
ATOM 569 N N . SER A 1 83 ? -3.579 -2.610 -3.939 1.00 85.56 83 SER A N 1
ATOM 570 C CA . SER A 1 83 ? -2.530 -3.213 -4.775 1.00 85.56 83 SER A CA 1
ATOM 571 C C . SER A 1 83 ? -1.625 -2.195 -5.477 1.00 85.56 83 SER A C 1
ATOM 573 O O . SER A 1 83 ? -0.713 -2.593 -6.186 1.00 85.56 83 SER A O 1
ATOM 575 N N . PHE A 1 84 ? -1.826 -0.892 -5.253 1.00 90.56 84 PHE A N 1
ATOM 576 C CA . PHE A 1 84 ? -0.994 0.188 -5.796 1.00 90.56 84 PHE A CA 1
ATOM 577 C C . PHE A 1 84 ? -0.955 0.314 -7.326 1.00 90.56 84 PHE A C 1
ATOM 579 O O . PHE A 1 84 ? -0.019 0.900 -7.856 1.00 90.56 84 PHE A O 1
ATOM 586 N N . GLU A 1 85 ? -1.975 -0.141 -8.050 1.00 93.12 85 GLU A N 1
ATOM 587 C CA . GLU A 1 85 ? -2.048 -0.043 -9.519 1.00 93.12 85 GLU A CA 1
ATOM 588 C C . GLU A 1 85 ? -2.258 1.388 -10.056 1.00 93.12 85 GLU A C 1
ATOM 590 O O . GLU A 1 85 ? -2.206 1.619 -11.267 1.00 93.12 85 GLU A O 1
ATOM 595 N N . LEU A 1 86 ? -2.485 2.369 -9.173 1.00 93.69 86 LEU A N 1
ATOM 596 C CA . LEU A 1 86 ? -2.611 3.786 -9.518 1.00 93.69 86 LEU A CA 1
ATOM 597 C C . LEU A 1 86 ? -1.566 4.650 -8.775 1.00 93.69 86 LEU A C 1
ATOM 599 O O . LEU A 1 86 ? -1.473 4.565 -7.550 1.00 93.69 86 LEU A O 1
ATOM 603 N N . PRO A 1 87 ? -0.816 5.527 -9.472 1.00 95.12 87 PRO A N 1
ATOM 604 C CA . PRO A 1 87 ? -0.857 5.774 -10.913 1.00 95.12 87 PRO A CA 1
ATOM 605 C C . PRO A 1 87 ? -0.207 4.628 -11.699 1.00 95.12 87 PRO A C 1
ATOM 607 O O . PRO A 1 87 ? 0.803 4.078 -11.270 1.00 95.12 87 PRO A O 1
ATOM 610 N N . HIS A 1 88 ? -0.752 4.300 -12.871 1.00 94.69 88 HIS A N 1
ATOM 611 C CA . HIS A 1 88 ? -0.151 3.284 -13.732 1.00 94.69 88 HIS A CA 1
ATOM 612 C C . HIS A 1 88 ? 1.169 3.794 -14.330 1.00 94.69 88 HIS A C 1
ATOM 614 O O . HIS A 1 88 ? 1.201 4.853 -14.960 1.00 94.69 88 HIS A O 1
ATOM 620 N N . THR A 1 89 ? 2.248 3.031 -14.155 1.00 94.44 89 THR A N 1
ATOM 621 C CA . THR A 1 89 ? 3.608 3.412 -14.594 1.00 94.44 89 THR A CA 1
ATOM 622 C C . THR A 1 89 ? 3.996 2.869 -15.974 1.00 94.44 89 THR A C 1
ATOM 624 O O . THR A 1 89 ? 5.069 3.181 -16.492 1.00 94.44 89 THR A O 1
ATOM 627 N N . GLY A 1 90 ? 3.096 2.126 -16.623 1.00 91.12 90 GLY A N 1
ATOM 628 C CA . GLY A 1 90 ? 3.286 1.587 -17.967 1.00 91.12 90 GLY A CA 1
ATOM 629 C C . GLY A 1 90 ? 3.672 0.101 -17.994 1.00 91.12 90 GLY A C 1
ATOM 630 O O . GLY A 1 90 ? 3.824 -0.544 -16.957 1.00 91.12 90 GLY A O 1
ATOM 631 N N . PRO A 1 91 ? 3.840 -0.472 -19.199 1.00 93.56 91 PRO A N 1
ATOM 632 C CA . PRO A 1 91 ? 4.060 -1.910 -19.384 1.00 93.56 91 PRO A CA 1
ATOM 633 C C . PRO A 1 91 ? 5.534 -2.338 -19.278 1.00 93.56 91 PRO A C 1
ATOM 635 O O . PRO A 1 91 ? 5.847 -3.522 -19.392 1.00 93.56 91 PRO A O 1
ATOM 638 N N . SER A 1 92 ? 6.458 -1.389 -19.128 1.00 95.56 92 SER A N 1
ATOM 639 C CA . SER A 1 92 ? 7.893 -1.672 -19.085 1.00 95.56 92 SER A CA 1
ATOM 640 C C . SER A 1 92 ? 8.315 -2.200 -17.717 1.00 95.56 92 SER A C 1
ATOM 642 O O . SER A 1 92 ? 7.812 -1.758 -16.687 1.00 95.56 92 SER A O 1
AT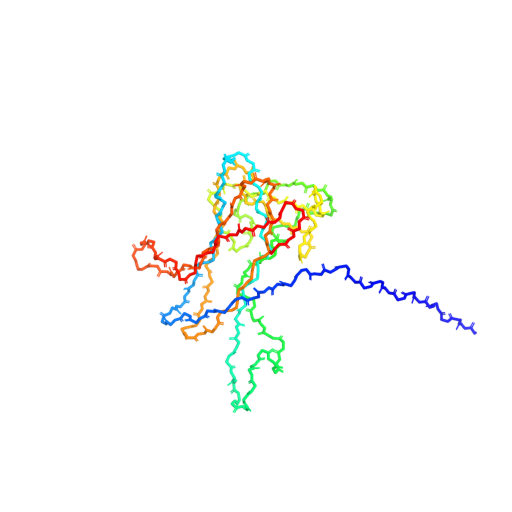OM 644 N N . VAL A 1 93 ? 9.290 -3.108 -17.696 1.00 96.12 93 VAL A N 1
ATOM 645 C CA . VAL A 1 93 ? 9.994 -3.462 -16.457 1.00 96.12 93 VAL A CA 1
ATOM 646 C C . VAL A 1 93 ? 10.879 -2.285 -16.061 1.00 96.12 93 VAL A C 1
ATOM 648 O O . VAL A 1 93 ? 11.724 -1.860 -16.849 1.00 96.12 93 VAL A O 1
ATOM 651 N N . GLY A 1 94 ? 10.692 -1.748 -14.860 1.00 93.75 94 GLY A N 1
ATOM 652 C CA . GLY A 1 94 ? 11.417 -0.561 -14.418 1.00 93.75 94 GLY A CA 1
ATOM 653 C C . GLY A 1 94 ? 10.898 -0.012 -13.099 1.00 93.75 94 GLY A C 1
ATOM 654 O O . GLY A 1 94 ? 9.968 -0.569 -12.518 1.00 93.75 94 GLY A O 1
ATOM 655 N N . TYR A 1 95 ? 11.523 1.070 -12.636 1.00 91.31 95 TYR A N 1
ATOM 656 C CA . TYR A 1 95 ? 11.047 1.846 -11.495 1.00 91.31 95 TYR A CA 1
ATOM 657 C C . TYR A 1 95 ? 10.657 3.257 -11.936 1.00 91.31 95 TYR A C 1
ATOM 659 O O . TYR A 1 95 ? 11.091 3.752 -12.980 1.00 91.31 95 TYR A O 1
ATOM 667 N N . SER A 1 96 ? 9.811 3.909 -11.149 1.00 93.25 96 SER A N 1
ATOM 668 C CA . SER A 1 96 ? 9.430 5.308 -11.325 1.00 93.25 96 SER A CA 1
ATOM 669 C C . SER A 1 96 ? 9.253 5.970 -9.968 1.00 93.25 96 SER A C 1
ATOM 671 O O . SER A 1 96 ? 8.591 5.421 -9.093 1.00 93.25 96 SER A O 1
ATOM 673 N N . LEU A 1 97 ? 9.800 7.174 -9.812 1.00 92.69 97 LEU A N 1
ATOM 674 C CA . LEU A 1 97 ? 9.492 8.038 -8.677 1.00 92.69 97 LEU A CA 1
ATOM 675 C C . LEU A 1 97 ? 8.265 8.872 -9.035 1.00 92.69 97 LEU A C 1
ATOM 677 O O . LEU A 1 97 ? 8.331 9.745 -9.903 1.00 92.69 97 LEU A O 1
ATOM 681 N N . VAL A 1 98 ? 7.142 8.596 -8.382 1.00 94.12 98 VAL A N 1
ATOM 682 C CA . VAL A 1 98 ? 5.906 9.367 -8.551 1.00 94.12 98 VAL A CA 1
ATOM 683 C C . VAL A 1 98 ? 5.718 10.297 -7.362 1.00 94.12 98 VAL A C 1
ATOM 685 O O . VAL A 1 98 ? 6.164 9.994 -6.257 1.00 94.12 98 VAL A O 1
ATOM 688 N N . ALA A 1 99 ? 5.048 11.434 -7.558 1.00 95.44 99 ALA A N 1
ATOM 689 C CA . ALA A 1 99 ? 4.643 12.267 -6.429 1.00 95.44 99 ALA A CA 1
ATOM 690 C C . ALA A 1 99 ? 3.769 11.431 -5.484 1.00 95.44 99 ALA A C 1
ATOM 692 O O . ALA A 1 99 ? 2.825 10.788 -5.939 1.00 95.44 99 ALA A O 1
ATOM 693 N N . SER A 1 100 ? 4.049 11.446 -4.180 1.00 93.19 100 SER A N 1
ATOM 694 C CA . SER A 1 100 ? 3.297 10.623 -3.222 1.00 93.19 100 SER A CA 1
ATOM 695 C C . SER A 1 100 ? 1.804 10.951 -3.213 1.00 93.19 100 SER A C 1
ATOM 697 O O . SER A 1 100 ? 0.975 10.063 -3.051 1.00 93.19 100 SER A O 1
ATOM 699 N N . SER A 1 101 ? 1.445 12.208 -3.488 1.00 95.44 101 SER A N 1
ATOM 700 C CA . SER A 1 101 ? 0.053 12.645 -3.649 1.00 95.44 101 SER A CA 1
ATOM 701 C C . SER A 1 101 ? -0.664 12.050 -4.867 1.00 95.44 101 SER A C 1
ATOM 703 O O . SER A 1 101 ? -1.887 12.140 -4.948 1.00 95.44 101 SER A 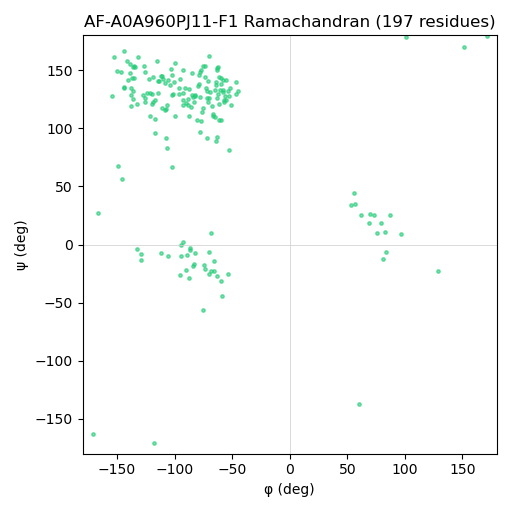O 1
ATOM 705 N N . ALA A 1 102 ? 0.063 11.455 -5.818 1.00 96.00 102 ALA A N 1
ATOM 706 C CA . ALA A 1 102 ? -0.517 10.771 -6.969 1.00 96.00 102 ALA A CA 1
ATOM 707 C C . ALA A 1 102 ? -0.929 9.322 -6.654 1.00 96.00 102 ALA A C 1
ATOM 709 O O . ALA A 1 102 ? -1.712 8.745 -7.409 1.00 96.00 102 ALA A O 1
ATOM 710 N N . VAL A 1 103 ? -0.431 8.732 -5.559 1.00 94.12 103 VAL A N 1
ATOM 711 C CA . VAL A 1 103 ? -0.792 7.373 -5.133 1.00 94.12 103 VAL A CA 1
ATOM 712 C C . VAL A 1 103 ? -2.164 7.422 -4.465 1.00 94.12 103 VAL A C 1
ATOM 714 O O . VAL A 1 103 ? -2.303 7.765 -3.292 1.00 94.12 103 VAL A O 1
ATOM 717 N N . ALA A 1 104 ? -3.205 7.112 -5.238 1.00 92.25 104 ALA A N 1
ATOM 718 C CA . ALA A 1 104 ? -4.591 7.256 -4.801 1.00 92.25 104 ALA A CA 1
ATOM 719 C C . ALA A 1 104 ? -4.846 6.523 -3.473 1.00 92.25 104 ALA A C 1
ATOM 721 O O . ALA A 1 104 ? -4.467 5.365 -3.333 1.00 92.25 104 ALA A O 1
ATOM 722 N N . GLY A 1 105 ? -5.493 7.187 -2.512 1.00 90.31 105 GLY A N 1
ATOM 723 C CA . GLY A 1 105 ? -5.861 6.596 -1.219 1.00 90.31 105 GLY A CA 1
ATOM 724 C C . GLY A 1 105 ? -4.749 6.540 -0.167 1.00 90.31 105 GLY A C 1
ATOM 725 O O . GLY A 1 105 ? -5.054 6.325 1.004 1.00 90.31 105 GLY A O 1
ATOM 726 N N . TRP A 1 106 ? -3.491 6.782 -0.537 1.00 92.12 106 TRP A N 1
ATOM 727 C CA . TRP A 1 106 ? -2.353 6.656 0.370 1.00 92.12 106 TRP A CA 1
ATOM 728 C C . TRP A 1 106 ? -1.697 8.004 0.657 1.00 92.12 106 TRP A C 1
ATOM 730 O O . TRP A 1 106 ? -1.536 8.852 -0.215 1.00 92.12 106 TRP A O 1
ATOM 740 N N . THR A 1 107 ? -1.295 8.193 1.909 1.00 91.75 107 THR A N 1
ATOM 741 C CA . THR A 1 107 ? -0.385 9.264 2.321 1.00 91.75 107 THR A CA 1
ATOM 742 C C . THR A 1 107 ? 0.989 8.662 2.553 1.00 91.75 107 THR A C 1
ATOM 744 O O . THR A 1 107 ? 1.090 7.607 3.173 1.00 91.75 107 THR A O 1
ATOM 747 N N . ASN A 1 108 ? 2.031 9.344 2.091 1.00 89.00 108 ASN A N 1
ATOM 748 C CA . ASN A 1 108 ? 3.419 9.003 2.375 1.00 89.00 108 ASN A CA 1
ATOM 749 C C . ASN A 1 108 ? 4.079 10.167 3.128 1.00 89.00 108 ASN A C 1
ATOM 751 O O . ASN A 1 108 ? 3.774 11.328 2.851 1.00 89.00 108 ASN A O 1
ATOM 755 N N . THR A 1 109 ? 4.969 9.871 4.073 1.00 89.88 109 THR A N 1
ATOM 756 C CA . THR A 1 109 ? 5.812 10.890 4.721 1.00 89.88 109 THR A CA 1
ATOM 757 C C . THR A 1 109 ? 6.866 11.459 3.777 1.00 89.88 109 THR A C 1
ATOM 759 O O . THR A 1 109 ? 7.287 12.599 3.958 1.00 89.88 109 THR A O 1
ATOM 762 N N . GLU A 1 110 ? 7.261 10.692 2.761 1.00 86.88 110 GLU A N 1
ATOM 763 C CA . GLU A 1 110 ? 8.172 11.134 1.709 1.00 86.88 110 GLU A CA 1
ATOM 764 C C . GLU A 1 110 ? 7.422 11.869 0.582 1.00 86.88 110 GLU A C 1
ATOM 766 O O . GLU A 1 110 ? 6.279 11.518 0.259 1.00 86.88 110 GLU A O 1
ATOM 771 N N . PRO A 1 111 ? 8.045 12.869 -0.076 1.00 89.81 111 PRO A N 1
ATOM 772 C CA . PRO A 1 111 ? 7.412 13.624 -1.162 1.00 89.81 111 PRO A CA 1
ATOM 773 C C . PRO A 1 111 ? 7.191 12.781 -2.426 1.00 89.81 111 PRO A C 1
ATOM 775 O O . PRO A 1 111 ? 6.320 13.100 -3.242 1.00 89.81 111 PRO A O 1
ATOM 778 N N . THR A 1 112 ? 7.961 11.704 -2.581 1.00 91.75 112 THR A N 1
ATOM 779 C CA . THR A 1 112 ? 7.858 10.758 -3.690 1.00 91.75 112 THR A CA 1
ATOM 780 C C . THR A 1 112 ? 7.696 9.333 -3.191 1.00 91.75 112 THR A C 1
ATOM 782 O O . THR A 1 112 ? 8.231 8.964 -2.152 1.00 91.75 112 THR A O 1
ATOM 785 N N . THR A 1 113 ? 6.981 8.527 -3.966 1.00 90.31 113 THR A N 1
ATOM 786 C CA . THR A 1 113 ? 6.862 7.083 -3.771 1.00 90.31 113 THR A CA 1
ATOM 787 C C . THR A 1 113 ? 7.524 6.389 -4.952 1.00 90.31 113 THR A C 1
ATOM 789 O O . THR A 1 113 ? 7.256 6.734 -6.105 1.00 90.31 113 THR A O 1
ATOM 792 N N . GLU A 1 114 ? 8.401 5.432 -4.674 1.00 90.88 114 GLU A N 1
ATOM 793 C CA . GLU A 1 114 ? 9.015 4.608 -5.707 1.00 90.88 114 GLU A CA 1
ATOM 794 C C . GLU A 1 114 ? 8.086 3.447 -6.065 1.00 90.88 114 GLU A C 1
ATOM 796 O O . GLU A 1 114 ? 7.594 2.730 -5.195 1.00 90.88 114 GLU A O 1
ATOM 801 N N . VAL A 1 115 ? 7.799 3.301 -7.355 1.00 91.38 115 VAL A N 1
ATOM 802 C CA . VAL A 1 115 ? 6.910 2.276 -7.903 1.00 91.38 115 VAL A CA 1
ATOM 803 C C . VAL A 1 115 ? 7.722 1.377 -8.814 1.00 91.38 115 VAL A C 1
ATOM 805 O O . VAL A 1 115 ? 8.349 1.858 -9.756 1.00 91.38 115 VAL A O 1
ATOM 808 N N . TRP A 1 116 ? 7.698 0.076 -8.550 1.00 91.06 116 TRP A N 1
ATOM 809 C CA . TRP A 1 116 ? 8.333 -0.940 -9.378 1.00 91.06 116 TRP A CA 1
ATOM 810 C C . TRP A 1 116 ? 7.287 -1.637 -10.226 1.00 91.06 116 TRP A C 1
ATOM 812 O O . TRP A 1 116 ? 6.287 -2.140 -9.717 1.00 91.06 116 TRP A O 1
ATOM 822 N N . ALA A 1 117 ? 7.548 -1.711 -11.522 1.00 92.88 117 ALA A N 1
ATOM 823 C CA . ALA A 1 117 ? 6.627 -2.269 -12.489 1.00 92.88 117 ALA A CA 1
ATOM 824 C C . ALA A 1 117 ? 7.158 -3.579 -13.074 1.00 92.88 117 ALA A C 1
ATOM 826 O O . ALA A 1 117 ? 8.359 -3.751 -13.317 1.00 92.88 117 ALA A O 1
ATOM 827 N N . ASN A 1 118 ? 6.230 -4.495 -13.339 1.00 92.38 118 ASN A N 1
ATOM 828 C CA . ASN A 1 118 ? 6.409 -5.672 -14.183 1.00 92.38 118 ASN A CA 1
ATOM 829 C C . ASN A 1 118 ? 7.564 -6.600 -13.755 1.00 92.38 118 ASN A C 1
ATOM 831 O O . ASN A 1 118 ? 8.220 -7.225 -14.587 1.00 92.38 118 ASN A O 1
ATOM 835 N N . GLY A 1 119 ? 7.805 -6.728 -12.447 1.00 88.88 119 GLY A N 1
ATOM 836 C CA . GLY A 1 119 ? 8.752 -7.708 -11.911 1.00 88.88 119 GLY A CA 1
ATOM 837 C C . GLY A 1 119 ? 10.206 -7.247 -11.837 1.00 88.88 119 GLY A C 1
ATOM 838 O O . GLY A 1 119 ? 11.106 -8.094 -11.871 1.00 88.88 119 GLY A O 1
ATOM 839 N N . LEU A 1 120 ? 10.447 -5.934 -11.740 1.00 89.12 120 LEU A N 1
ATOM 840 C CA . LEU A 1 120 ? 11.786 -5.364 -11.569 1.00 89.12 120 LEU A CA 1
ATOM 841 C C . LEU A 1 120 ? 12.591 -6.135 -10.506 1.00 89.12 120 LEU A C 1
ATOM 843 O O . LEU A 1 120 ? 12.088 -6.454 -9.432 1.00 89.12 120 LEU A O 1
ATOM 847 N N . LEU A 1 121 ? 13.843 -6.479 -10.834 1.00 86.50 121 LEU A N 1
ATOM 848 C CA . LEU A 1 121 ? 14.765 -7.220 -9.957 1.00 86.50 121 LEU A CA 1
ATOM 849 C C . LEU A 1 121 ? 14.190 -8.541 -9.400 1.00 86.50 121 LEU A C 1
ATOM 851 O O . LEU A 1 121 ? 14.487 -8.953 -8.275 1.00 86.50 121 LEU A O 1
ATOM 855 N N . GLY A 1 122 ? 13.360 -9.223 -10.195 1.00 87.25 122 GLY A N 1
ATOM 856 C CA . GLY A 1 122 ? 12.746 -10.489 -9.800 1.00 87.25 122 GLY A CA 1
ATOM 857 C C . GLY A 1 122 ? 11.693 -10.325 -8.704 1.00 87.25 122 GLY A C 1
ATOM 858 O O . GLY A 1 122 ? 11.480 -11.257 -7.935 1.00 87.25 122 GLY A O 1
ATOM 859 N N . ALA A 1 123 ? 11.062 -9.149 -8.612 1.00 85.06 123 ALA A N 1
ATOM 860 C CA . ALA A 1 123 ? 9.971 -8.832 -7.691 1.00 85.06 123 ALA A CA 1
ATOM 861 C C . ALA A 1 123 ? 8.602 -8.848 -8.404 1.00 85.06 123 ALA A C 1
ATOM 863 O O . ALA A 1 123 ? 8.007 -7.784 -8.582 1.00 85.06 123 ALA A O 1
ATOM 864 N N . PRO A 1 124 ? 8.089 -9.997 -8.891 1.00 85.94 124 PRO A N 1
ATOM 865 C CA . PRO A 1 124 ? 6.795 -10.014 -9.572 1.00 85.94 124 PRO A CA 1
ATOM 866 C C . PRO A 1 124 ? 5.684 -9.569 -8.605 1.00 85.94 124 PRO A C 1
ATOM 868 O O . PRO A 1 124 ? 5.626 -10.126 -7.509 1.00 85.94 124 PRO A O 1
ATOM 871 N N . PRO A 1 125 ? 4.811 -8.614 -8.973 1.00 83.56 125 PRO A N 1
ATOM 872 C CA . PRO A 1 125 ? 3.696 -8.185 -8.130 1.00 83.56 125 PRO A CA 1
ATOM 873 C C . PRO A 1 125 ? 2.799 -9.357 -7.712 1.00 83.56 125 PRO A C 1
ATOM 875 O O . PRO A 1 125 ? 2.539 -10.265 -8.505 1.00 83.56 125 PRO A O 1
ATOM 878 N N . VAL A 1 126 ? 2.313 -9.346 -6.467 1.00 81.50 126 VAL A N 1
ATOM 879 C CA . VAL A 1 126 ? 1.349 -10.358 -5.982 1.00 81.50 126 VAL A CA 1
ATOM 880 C C . VAL A 1 126 ? -0.061 -10.165 -6.532 1.00 81.50 126 VAL A C 1
ATOM 882 O O . VAL A 1 126 ? -0.890 -11.071 -6.430 1.00 81.50 126 VAL A O 1
ATOM 885 N N . ASP A 1 127 ? -0.336 -8.972 -7.043 1.00 82.56 127 ASP A N 1
ATOM 886 C CA . ASP A 1 127 ? -1.563 -8.553 -7.699 1.00 82.56 127 ASP A CA 1
ATOM 887 C C . ASP A 1 127 ? -1.200 -7.472 -8.726 1.00 82.56 127 ASP A C 1
ATOM 8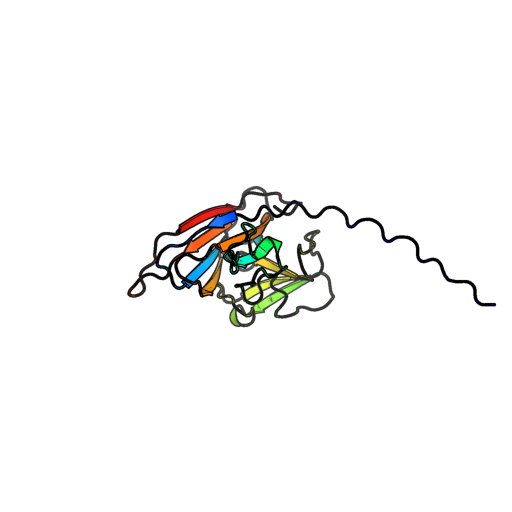89 O O . ASP A 1 127 ? -0.222 -6.755 -8.530 1.00 82.56 127 ASP A O 1
ATOM 893 N N . GLY A 1 128 ? -1.954 -7.396 -9.820 1.00 88.62 128 GLY A N 1
ATOM 894 C CA . GLY A 1 128 ? -1.751 -6.404 -10.870 1.00 88.62 128 GLY A CA 1
ATOM 895 C C . GLY A 1 128 ? -0.378 -6.448 -11.555 1.00 88.62 128 GLY A C 1
ATOM 896 O O . GLY A 1 128 ? 0.107 -7.509 -11.959 1.00 88.62 128 GLY A O 1
ATOM 897 N N . THR A 1 129 ? 0.197 -5.268 -11.778 1.00 91.69 129 THR A N 1
ATOM 898 C CA . THR A 1 129 ? 1.383 -5.042 -12.618 1.00 91.69 129 THR A CA 1
ATOM 899 C C . THR A 1 129 ? 2.467 -4.226 -11.933 1.00 91.69 129 THR A C 1
ATOM 901 O O . THR A 1 129 ? 3.582 -4.147 -12.458 1.00 91.69 129 THR A O 1
ATOM 904 N N . GLN A 1 130 ? 2.197 -3.673 -10.753 1.00 92.00 130 GLN A N 1
ATOM 905 C CA . GLN A 1 130 ? 3.166 -2.861 -10.040 1.00 92.00 130 GLN A CA 1
ATOM 906 C C . GLN A 1 130 ? 3.090 -3.042 -8.528 1.00 92.00 130 GLN A C 1
ATOM 908 O O . GLN A 1 130 ? 2.185 -3.650 -7.972 1.00 92.00 130 GLN A O 1
ATOM 913 N N . ILE A 1 131 ? 4.120 -2.538 -7.869 1.00 89.06 131 ILE A N 1
ATOM 914 C CA . ILE A 1 131 ? 4.252 -2.501 -6.424 1.00 89.06 131 ILE A CA 1
ATOM 915 C C . ILE A 1 131 ? 4.890 -1.179 -6.009 1.00 89.06 131 ILE A C 1
ATOM 917 O O . ILE A 1 131 ? 5.605 -0.566 -6.797 1.00 89.06 131 ILE A O 1
ATOM 921 N N . VAL A 1 132 ? 4.690 -0.759 -4.763 1.00 88.69 132 VAL A N 1
ATOM 922 C CA . VAL A 1 132 ? 5.469 0.339 -4.168 1.00 88.69 132 VAL A CA 1
ATOM 923 C C . VAL A 1 132 ? 6.681 -0.198 -3.424 1.00 88.69 132 VAL A C 1
ATOM 925 O O . VAL A 1 132 ? 6.624 -1.294 -2.881 1.00 88.69 132 VAL A O 1
ATOM 928 N N . GLU A 1 133 ? 7.752 0.579 -3.369 1.00 83.12 133 GLU A N 1
ATOM 929 C CA . GLU A 1 133 ? 8.892 0.385 -2.478 1.00 83.12 133 GLU A CA 1
ATOM 930 C C . GLU A 1 133 ? 8.742 1.333 -1.279 1.00 83.12 133 GLU A C 1
ATOM 932 O O . GLU A 1 133 ? 8.834 2.557 -1.401 1.00 83.12 133 GLU A O 1
ATOM 937 N N . LEU A 1 134 ? 8.483 0.768 -0.098 1.00 77.44 134 LEU A N 1
ATOM 938 C CA . LEU A 1 134 ? 8.677 1.454 1.176 1.00 77.44 134 LEU A CA 1
ATOM 939 C C . LEU A 1 134 ? 10.158 1.759 1.305 1.00 77.44 134 LEU A C 1
ATOM 941 O O . LEU A 1 134 ? 10.939 0.820 1.278 1.00 77.44 134 LEU A O 1
ATOM 945 N N . ASN A 1 135 ? 10.478 3.025 1.545 1.00 71.75 135 ASN A N 1
ATOM 946 C CA . ASN A 1 135 ? 11.814 3.570 1.777 1.00 71.75 135 ASN A CA 1
ATOM 947 C C . ASN A 1 135 ? 12.699 3.821 0.542 1.00 71.75 135 ASN A C 1
ATOM 949 O O . ASN A 1 135 ? 13.896 4.045 0.706 1.00 71.75 135 ASN A O 1
ATOM 953 N N . GLY A 1 136 ? 12.120 3.902 -0.664 1.00 64.50 136 GLY A N 1
ATOM 954 C CA . GLY A 1 136 ? 12.885 4.138 -1.902 1.00 64.50 136 GLY A CA 1
ATOM 955 C C . GLY A 1 136 ? 13.698 5.446 -1.921 1.00 64.50 136 GLY A C 1
ATOM 956 O O . GLY A 1 136 ? 14.877 5.445 -2.265 1.00 64.50 136 GLY A O 1
ATOM 957 N N . SER A 1 137 ? 13.119 6.574 -1.477 1.00 63.66 137 SER A N 1
ATOM 958 C CA . SER A 1 137 ? 13.835 7.867 -1.374 1.00 63.66 137 SER A CA 1
ATOM 959 C C . SER A 1 137 ? 14.440 8.159 0.007 1.00 63.66 137 SER A C 1
ATOM 961 O O . SER A 1 137 ? 15.203 9.116 0.147 1.00 63.66 137 SER A O 1
ATOM 963 N N . GLY A 1 138 ? 14.102 7.357 1.019 1.00 65.25 138 GLY A N 1
ATOM 964 C CA . GLY A 1 138 ? 14.433 7.564 2.432 1.00 65.25 138 GLY A CA 1
ATOM 965 C C . GLY A 1 138 ? 13.384 6.931 3.359 1.00 65.25 138 GLY A C 1
ATOM 966 O O . GLY A 1 138 ? 12.335 6.510 2.875 1.00 65.25 138 GLY A O 1
ATOM 967 N N . PRO A 1 139 ? 13.622 6.835 4.683 1.00 73.31 139 PRO A N 1
ATOM 968 C CA . PRO A 1 139 ? 12.692 6.201 5.617 1.00 73.31 139 PRO A CA 1
ATOM 969 C C . PRO A 1 139 ? 11.287 6.808 5.546 1.00 73.31 139 PRO A C 1
ATOM 971 O O . PRO A 1 139 ? 11.097 8.007 5.726 1.00 73.31 139 PRO A O 1
ATOM 974 N N . SER A 1 140 ? 10.292 5.963 5.312 1.00 77.06 140 SER A N 1
ATOM 975 C CA . SER A 1 140 ? 8.955 6.363 4.899 1.00 77.06 140 SER A CA 1
ATOM 976 C C . SER A 1 140 ? 7.865 5.602 5.648 1.00 77.06 140 SER A C 1
ATOM 978 O O . SER A 1 140 ? 8.040 4.470 6.112 1.00 77.06 140 SER A O 1
ATOM 980 N N . THR A 1 141 ? 6.712 6.250 5.778 1.00 85.94 141 THR A N 1
ATOM 981 C CA . THR A 1 141 ? 5.487 5.654 6.303 1.00 85.94 141 THR A CA 1
ATOM 982 C C . THR A 1 141 ? 4.366 5.848 5.298 1.00 85.94 141 THR A C 1
ATOM 984 O O . THR A 1 141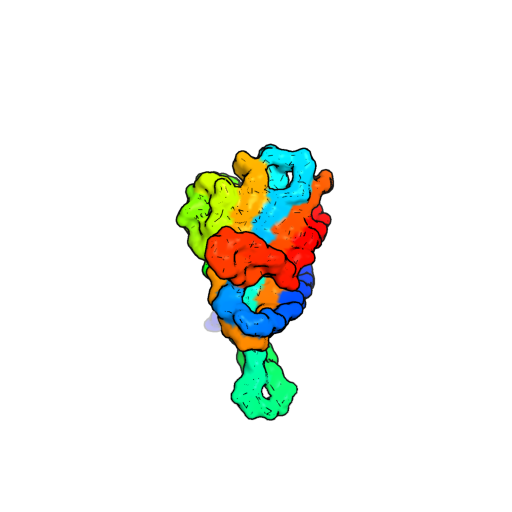 ? 4.029 6.986 4.973 1.00 85.94 141 THR A O 1
ATOM 987 N N . LEU A 1 142 ? 3.760 4.746 4.854 1.00 87.94 142 LEU A N 1
ATOM 988 C CA . LEU A 1 142 ? 2.542 4.743 4.051 1.00 87.94 142 LEU A CA 1
ATOM 989 C C . LEU A 1 142 ? 1.328 4.541 4.952 1.00 87.94 142 LEU A C 1
ATOM 991 O O . LEU A 1 142 ? 1.293 3.607 5.752 1.00 87.94 142 LEU A O 1
ATOM 995 N N . ALA A 1 143 ? 0.322 5.399 4.816 1.00 90.62 143 ALA A N 1
ATOM 996 C CA . ALA A 1 143 ? -0.893 5.319 5.612 1.00 90.62 143 ALA A CA 1
ATOM 997 C C . ALA A 1 143 ? -2.164 5.541 4.788 1.00 90.62 143 ALA A C 1
ATOM 999 O O . ALA A 1 143 ? -2.205 6.404 3.911 1.00 90.62 143 ALA A O 1
ATOM 1000 N N . GLN A 1 144 ? -3.221 4.807 5.131 1.00 89.44 144 GLN A N 1
ATOM 1001 C CA . GLN A 1 144 ? -4.578 5.035 4.643 1.00 89.44 144 GLN A CA 1
ATOM 1002 C C . GLN A 1 144 ? -5.575 4.874 5.790 1.00 89.44 144 GLN A C 1
ATOM 1004 O O . GLN A 1 144 ? -5.571 3.864 6.492 1.00 89.44 144 GLN A O 1
ATOM 1009 N N . THR A 1 145 ? -6.448 5.863 5.973 1.00 89.06 145 THR A N 1
ATOM 1010 C CA . THR A 1 145 ? -7.554 5.774 6.931 1.00 89.06 145 THR A CA 1
ATOM 1011 C C . THR A 1 145 ? -8.771 5.186 6.243 1.00 89.06 145 THR A C 1
ATOM 1013 O O . THR A 1 145 ? -9.271 5.760 5.279 1.00 89.06 145 THR A O 1
ATOM 1016 N N . VAL A 1 146 ? -9.270 4.072 6.771 1.00 83.94 146 VAL A N 1
ATOM 1017 C CA . VAL A 1 146 ? -10.487 3.417 6.293 1.00 83.94 146 VAL A CA 1
ATOM 1018 C C . VAL A 1 146 ? -11.608 3.564 7.314 1.00 83.94 146 VAL A C 1
ATOM 1020 O O . VAL A 1 146 ? -11.382 3.516 8.527 1.00 83.94 146 VAL A O 1
ATOM 1023 N N . GLY A 1 147 ? -12.831 3.757 6.823 1.00 82.81 147 GLY A N 1
ATOM 1024 C CA . GLY A 1 147 ? -14.028 3.704 7.657 1.00 82.81 147 GLY A CA 1
ATOM 1025 C C . GLY A 1 147 ? -14.316 2.267 8.086 1.00 82.81 147 GLY A C 1
ATOM 1026 O O . GLY A 1 147 ? -14.154 1.337 7.297 1.00 82.81 147 GLY A O 1
ATOM 1027 N N . VAL A 1 148 ? -14.743 2.081 9.333 1.00 79.50 148 VAL A N 1
ATOM 1028 C CA . VAL A 1 148 ? -15.165 0.773 9.855 1.00 79.50 148 VAL A CA 1
ATOM 1029 C C . VAL A 1 148 ? -16.459 0.931 10.640 1.00 79.50 148 VAL A C 1
ATOM 1031 O O . VAL A 1 148 ? -16.729 1.993 11.196 1.00 79.50 148 VAL A O 1
ATOM 1034 N N . THR A 1 149 ? -17.262 -0.123 10.717 1.00 76.88 149 THR A N 1
ATOM 1035 C CA . THR A 1 149 ? -18.450 -0.131 11.574 1.00 76.88 149 THR A CA 1
ATOM 1036 C C . THR A 1 149 ? -18.082 -0.687 12.956 1.00 76.88 149 THR A C 1
ATOM 1038 O O . THR A 1 149 ? -17.405 -1.717 13.029 1.00 76.88 149 THR A O 1
ATOM 1041 N N . PRO A 1 150 ? -18.507 -0.065 14.073 1.00 73.31 150 PRO A N 1
ATOM 1042 C CA . PRO A 1 150 ? -18.264 -0.616 15.405 1.00 73.31 150 PRO A CA 1
ATOM 1043 C C . PRO A 1 150 ? -18.737 -2.074 15.522 1.00 73.31 150 PRO A C 1
ATOM 1045 O O . PRO A 1 150 ? -19.882 -2.383 15.211 1.00 73.31 150 PRO A O 1
ATOM 1048 N N . GLY A 1 151 ? -17.863 -2.975 15.981 1.00 68.94 151 GLY A N 1
ATOM 1049 C CA . GLY A 1 151 ? -18.176 -4.407 16.116 1.00 68.94 151 GLY A CA 1
ATOM 1050 C C . GLY A 1 151 ? -18.004 -5.240 14.836 1.00 68.94 151 GLY A C 1
ATOM 1051 O O . GLY A 1 151 ? -18.071 -6.471 14.906 1.00 68.94 151 GLY A O 1
ATOM 1052 N N . GLN A 1 152 ? -17.713 -4.600 13.699 1.00 72.00 152 GLN A N 1
ATOM 1053 C CA . GLN A 1 152 ? -17.389 -5.264 12.435 1.00 72.00 152 GLN A CA 1
ATOM 1054 C C . GLN A 1 152 ? -16.124 -6.121 12.566 1.00 72.00 152 GLN A C 1
ATOM 1056 O O . GLN A 1 152 ? -15.168 -5.750 13.248 1.00 72.00 152 GLN A O 1
ATOM 1061 N N . VAL A 1 153 ? -16.088 -7.266 11.881 1.00 71.88 153 VAL A N 1
ATOM 1062 C CA . VAL A 1 153 ? -14.852 -8.044 11.733 1.00 71.88 153 VAL A CA 1
ATOM 1063 C C . VAL A 1 153 ? -14.042 -7.473 10.578 1.00 71.88 153 VAL A C 1
ATOM 1065 O O . VAL A 1 153 ? -14.499 -7.444 9.438 1.00 71.88 153 VAL A O 1
ATOM 1068 N N . LEU A 1 154 ? -12.807 -7.080 10.856 1.00 74.12 154 LEU A N 1
ATOM 1069 C CA . LEU A 1 154 ? -11.800 -6.780 9.851 1.00 74.12 154 LEU A CA 1
ATOM 1070 C C . LEU A 1 154 ? -10.977 -8.037 9.587 1.00 74.12 154 LEU A C 1
ATOM 1072 O O . LEU A 1 154 ? -10.403 -8.612 10.512 1.00 74.12 154 LEU A O 1
ATOM 1076 N N . GLN A 1 155 ? -10.913 -8.447 8.331 1.00 75.62 155 GLN A N 1
ATOM 1077 C CA . GLN A 1 155 ? -9.891 -9.331 7.802 1.00 75.62 155 GLN A CA 1
ATOM 1078 C C . GLN A 1 155 ? -8.799 -8.488 7.158 1.00 75.62 155 GLN A C 1
ATOM 1080 O O . GLN A 1 155 ? -9.072 -7.562 6.405 1.00 75.62 155 GLN A O 1
ATOM 1085 N N . TRP A 1 156 ? -7.544 -8.798 7.434 1.00 77.31 156 TRP A N 1
ATOM 1086 C CA . TRP A 1 156 ? -6.437 -8.074 6.831 1.00 77.31 156 TRP A CA 1
ATOM 1087 C C . TRP A 1 156 ? -5.329 -9.023 6.416 1.00 77.31 156 TRP A C 1
ATOM 1089 O O . TRP A 1 156 ? -5.087 -10.054 7.049 1.00 77.31 156 TRP A O 1
ATOM 1099 N N . SER A 1 157 ? -4.653 -8.652 5.339 1.00 77.19 157 SER A N 1
ATOM 1100 C CA . SER A 1 157 ? -3.476 -9.326 4.819 1.00 77.19 157 SER A CA 1
ATOM 1101 C C . SER A 1 157 ? -2.543 -8.298 4.191 1.00 77.19 157 SER A C 1
ATOM 1103 O O . SER A 1 157 ? -2.978 -7.279 3.658 1.00 77.19 157 SER A O 1
ATOM 1105 N N . VAL A 1 158 ? -1.250 -8.568 4.269 1.00 79.25 158 VAL A N 1
ATOM 1106 C CA . VAL A 1 158 ? -0.218 -7.803 3.582 1.00 79.25 158 VAL A CA 1
ATOM 1107 C C . VAL A 1 158 ? 0.751 -8.795 2.984 1.00 79.25 158 VAL A C 1
ATOM 1109 O O . VAL A 1 158 ? 1.239 -9.657 3.702 1.00 79.25 158 VAL A O 1
ATOM 1112 N N . ALA A 1 159 ? 0.986 -8.690 1.682 1.00 80.38 159 ALA A N 1
ATOM 1113 C CA . ALA A 1 159 ? 2.117 -9.328 1.045 1.00 80.38 159 ALA A CA 1
ATOM 1114 C C . ALA A 1 159 ? 3.337 -8.442 1.240 1.00 80.38 159 ALA A C 1
ATOM 1116 O O . ALA A 1 159 ? 3.275 -7.251 0.931 1.00 80.38 159 ALA A O 1
ATOM 1117 N N . TYR A 1 160 ? 4.422 -9.021 1.735 1.00 79.69 160 TYR A N 1
ATOM 1118 C CA . TYR A 1 160 ? 5.665 -8.302 1.954 1.00 79.69 160 TYR A CA 1
ATOM 1119 C C . TYR A 1 160 ? 6.883 -9.089 1.477 1.00 79.69 160 TYR A C 1
ATOM 1121 O O . TYR A 1 160 ? 6.945 -10.312 1.605 1.00 79.69 160 TYR A O 1
ATOM 1129 N N . ARG A 1 161 ? 7.867 -8.371 0.932 1.00 81.88 161 ARG A N 1
ATOM 1130 C CA . ARG A 1 161 ? 9.177 -8.904 0.549 1.00 81.88 161 ARG A CA 1
ATOM 1131 C C . ARG A 1 161 ? 10.259 -7.910 0.956 1.00 81.88 161 ARG A C 1
ATOM 1133 O O . ARG A 1 161 ? 10.108 -6.715 0.712 1.00 81.88 161 ARG A O 1
ATOM 1140 N N . LEU A 1 162 ? 11.329 -8.428 1.555 1.00 78.50 162 LEU A N 1
ATOM 1141 C CA . LEU A 1 162 ? 12.517 -7.665 1.944 1.00 78.50 162 LEU A CA 1
ATOM 1142 C C . LEU A 1 162 ? 13.392 -7.373 0.718 1.00 78.50 162 LEU A C 1
ATOM 1144 O O . LEU A 1 162 ? 13.495 -8.230 -0.166 1.00 78.50 162 LEU A O 1
ATOM 1148 N N . ARG A 1 163 ? 14.131 -6.256 0.699 1.00 77.19 163 ARG A N 1
ATOM 1149 C CA . ARG A 1 163 ? 15.249 -6.127 -0.249 1.00 77.19 163 ARG A CA 1
ATOM 1150 C C . ARG A 1 163 ? 16.436 -6.952 0.188 1.00 77.19 163 ARG A C 1
ATOM 1152 O O . ARG A 1 163 ? 16.982 -7.754 -0.572 1.00 77.19 163 ARG A O 1
ATOM 1159 N N . SER A 1 164 ? 16.865 -6.668 1.405 1.00 76.19 164 SER A N 1
ATOM 1160 C CA . SER A 1 164 ? 18.153 -7.061 1.933 1.00 76.19 164 SER A CA 1
ATOM 1161 C C . SER A 1 164 ? 17.969 -7.801 3.243 1.00 76.19 164 SER A C 1
ATOM 1163 O O . SER A 1 164 ? 17.000 -7.628 3.987 1.00 76.19 164 SER A O 1
ATOM 1165 N N . ALA A 1 165 ? 18.935 -8.663 3.545 1.00 73.69 165 ALA A N 1
ATOM 1166 C CA . ALA A 1 165 ? 18.989 -9.311 4.840 1.00 73.69 165 ALA A CA 1
ATOM 1167 C C . ALA A 1 165 ? 19.243 -8.247 5.919 1.00 73.69 165 ALA A C 1
ATOM 1169 O O . ALA A 1 165 ? 20.338 -7.702 6.001 1.00 73.69 165 ALA A O 1
ATOM 1170 N N . GLY A 1 166 ? 18.237 -7.960 6.746 1.00 72.50 166 GLY A N 1
ATOM 1171 C CA . GLY A 1 166 ? 18.345 -6.939 7.795 1.00 72.50 166 GLY A CA 1
ATOM 1172 C C . GLY A 1 166 ? 17.216 -5.918 7.774 1.00 72.50 166 GLY A C 1
ATOM 1173 O O . GLY A 1 166 ? 16.888 -5.393 8.837 1.00 72.50 166 GLY A O 1
ATOM 1174 N N . ASP A 1 167 ? 16.561 -5.735 6.628 1.00 75.75 167 ASP A N 1
ATOM 1175 C CA . ASP A 1 167 ? 15.414 -4.835 6.513 1.00 75.75 167 ASP A CA 1
ATOM 1176 C C . ASP A 1 167 ? 14.267 -5.324 7.397 1.00 75.75 167 ASP A C 1
ATOM 1178 O O . ASP A 1 167 ? 14.133 -6.524 7.682 1.00 75.75 167 ASP A O 1
ATOM 1182 N N . ARG A 1 168 ? 13.432 -4.398 7.862 1.00 74.50 168 ARG A N 1
ATOM 1183 C CA . ARG A 1 168 ? 12.179 -4.728 8.542 1.00 74.50 168 ARG A CA 1
ATOM 1184 C C . ARG A 1 168 ? 11.104 -3.782 8.055 1.00 74.50 168 ARG A C 1
ATOM 1186 O O . ARG A 1 168 ? 11.383 -2.644 7.690 1.00 74.50 168 ARG A O 1
ATOM 1193 N N . ALA A 1 169 ? 9.867 -4.231 8.152 1.00 78.00 169 ALA A N 1
ATOM 1194 C CA . ALA A 1 169 ? 8.728 -3.338 8.128 1.00 78.00 169 ALA A CA 1
ATOM 1195 C C . ALA A 1 169 ? 7.787 -3.671 9.279 1.00 78.00 169 ALA A C 1
ATOM 1197 O O . ALA A 1 169 ? 7.842 -4.754 9.863 1.00 78.00 169 ALA A O 1
ATOM 1198 N N . ILE A 1 170 ? 6.927 -2.725 9.624 1.00 83.06 170 ILE A N 1
ATOM 1199 C CA . ILE A 1 170 ? 5.896 -2.906 10.638 1.00 83.06 170 ILE A CA 1
ATOM 1200 C C . ILE A 1 170 ? 4.564 -2.500 10.021 1.00 83.06 170 ILE A C 1
ATOM 1202 O O . ILE A 1 170 ? 4.430 -1.396 9.492 1.00 83.06 170 ILE A O 1
ATOM 1206 N N . LEU A 1 171 ? 3.576 -3.388 10.129 1.00 85.69 171 LEU A N 1
ATOM 1207 C CA . LEU A 1 171 ? 2.176 -3.059 9.895 1.00 85.69 171 LEU A CA 1
ATOM 1208 C C . LEU A 1 171 ? 1.528 -2.675 11.224 1.00 85.69 171 LEU A C 1
ATOM 1210 O O . LEU A 1 171 ? 1.598 -3.429 12.199 1.00 85.69 171 LEU A O 1
ATOM 1214 N N . ARG A 1 172 ? 0.834 -1.538 11.239 1.00 87.94 172 ARG A N 1
ATOM 1215 C CA . ARG A 1 172 ? -0.045 -1.127 12.330 1.00 87.94 172 ARG A CA 1
ATOM 1216 C C . ARG A 1 172 ? -1.469 -0.896 11.845 1.00 87.94 172 ARG A C 1
ATOM 1218 O O . ARG A 1 172 ? -1.685 -0.329 10.778 1.00 87.94 172 ARG A O 1
ATOM 1225 N N . LEU A 1 173 ? -2.430 -1.275 12.682 1.00 87.06 173 LEU A N 1
ATOM 1226 C CA . LEU A 1 173 ? -3.805 -0.788 12.613 1.00 87.06 173 LEU A CA 1
ATOM 1227 C C . LEU A 1 173 ? -4.020 0.150 13.795 1.00 87.06 173 LEU A C 1
ATOM 1229 O O . LEU A 1 173 ? -3.916 -0.276 14.947 1.00 87.06 173 LEU A O 1
ATOM 1233 N N . VAL A 1 174 ? -4.276 1.425 13.516 1.00 85.69 174 VAL A N 1
ATOM 1234 C CA . VAL A 1 174 ? -4.318 2.487 14.527 1.00 85.69 174 VAL A CA 1
ATOM 1235 C C . VAL A 1 174 ? -5.714 3.113 14.565 1.00 85.69 174 VAL A C 1
ATOM 1237 O O . VAL A 1 174 ? -6.187 3.597 13.538 1.00 85.69 174 VAL A O 1
ATOM 1240 N N . PRO A 1 175 ? -6.408 3.123 15.714 1.00 83.25 175 PRO A N 1
ATOM 1241 C CA . PRO A 1 175 ? -7.647 3.877 15.868 1.00 83.25 175 PRO A CA 1
ATOM 1242 C C . PRO A 1 175 ? -7.424 5.387 15.692 1.00 83.25 175 PRO A C 1
ATOM 1244 O O . PRO A 1 175 ? -6.350 5.887 16.027 1.00 83.25 175 PRO A O 1
ATOM 1247 N N . PRO A 1 176 ? -8.433 6.161 15.264 1.00 74.31 176 PRO A N 1
ATOM 1248 C CA . PRO A 1 176 ? -8.383 7.610 15.397 1.00 74.31 176 PRO A CA 1
ATOM 1249 C C . PRO A 1 176 ? -8.272 7.978 16.882 1.00 74.31 176 PRO A C 1
ATOM 1251 O O . PRO A 1 176 ? -9.025 7.462 17.710 1.00 74.31 176 PRO A O 1
ATOM 1254 N N . ALA A 1 177 ? -7.352 8.878 17.229 1.00 67.06 177 ALA A N 1
ATOM 1255 C CA . ALA A 1 177 ? -7.294 9.429 18.578 1.00 67.06 177 ALA A CA 1
ATOM 1256 C C . ALA A 1 177 ? -8.046 10.769 18.645 1.00 67.06 177 ALA A C 1
ATOM 1258 O O . ALA A 1 177 ? -7.960 11.578 17.714 1.00 67.06 177 ALA A O 1
ATOM 1259 N N . PRO A 1 178 ? -8.757 11.051 19.749 1.00 60.47 178 PRO A N 1
ATOM 1260 C CA . PRO A 1 178 ? -9.332 12.368 19.980 1.00 60.47 178 PRO A CA 1
ATOM 1261 C C . PRO A 1 178 ? -8.251 13.462 19.975 1.00 60.47 178 PRO A C 1
ATOM 1263 O O . PRO A 1 178 ? -7.161 13.274 20.514 1.00 60.47 178 PRO A O 1
ATOM 1266 N N . GLY A 1 179 ? -8.566 14.625 19.399 1.00 56.41 179 GLY A N 1
ATOM 1267 C CA . GLY A 1 179 ? -7.758 15.842 19.560 1.00 56.41 179 GLY A CA 1
ATOM 1268 C C . GLY A 1 179 ? -6.371 15.834 18.904 1.00 56.41 179 GLY A C 1
ATOM 1269 O O . GLY A 1 179 ? -5.538 16.650 19.283 1.00 56.41 179 GLY A O 1
ATOM 1270 N N . GLY A 1 180 ? -6.106 14.943 17.942 1.00 52.38 180 GLY A N 1
ATOM 1271 C CA . GLY A 1 180 ? -4.831 14.908 17.208 1.00 52.38 180 GLY A CA 1
ATOM 1272 C C . GLY A 1 180 ? -3.689 14.175 17.920 1.00 52.38 180 GLY A C 1
ATOM 1273 O O . GLY A 1 180 ? -2.548 14.256 17.474 1.00 52.38 180 GLY A O 1
ATOM 1274 N N . ALA A 1 181 ? -3.974 13.457 19.011 1.00 58.56 181 ALA A N 1
ATOM 1275 C CA . ALA A 1 181 ? -3.009 12.541 19.615 1.00 58.56 181 ALA A CA 1
ATOM 1276 C C . ALA A 1 181 ? -2.777 11.299 18.727 1.00 58.56 181 ALA A C 1
ATOM 1278 O O . ALA A 1 181 ? -3.591 10.970 17.864 1.00 58.56 181 ALA A O 1
ATOM 1279 N N . THR A 1 182 ? -1.686 10.571 18.962 1.00 61.28 182 THR A N 1
ATOM 1280 C CA . THR A 1 182 ? -1.474 9.241 18.370 1.00 61.28 182 THR A CA 1
ATOM 1281 C C . THR A 1 182 ? -2.088 8.192 19.297 1.00 61.28 182 THR A C 1
ATOM 1283 O O . THR A 1 182 ? -1.699 8.099 20.461 1.00 61.28 182 THR A O 1
ATOM 1286 N N . ALA A 1 183 ? -3.055 7.409 18.813 1.00 76.88 183 ALA A N 1
ATOM 1287 C CA . ALA A 1 183 ? -3.594 6.280 19.570 1.00 76.88 183 ALA A CA 1
ATOM 1288 C C . ALA A 1 183 ? -2.602 5.107 19.566 1.00 76.88 183 ALA A C 1
ATOM 1290 O O . ALA A 1 183 ? -1.824 4.940 18.624 1.00 76.88 183 ALA A O 1
ATOM 1291 N N . ALA A 1 184 ? -2.656 4.261 20.596 1.00 83.25 184 ALA A N 1
ATOM 1292 C CA . ALA A 1 184 ? -1.936 2.993 20.568 1.00 83.25 184 ALA A CA 1
ATOM 1293 C C . ALA A 1 184 ? -2.497 2.093 19.445 1.00 83.25 184 ALA A C 1
ATOM 1295 O O . ALA A 1 184 ? -3.720 2.048 19.259 1.00 83.25 184 ALA A O 1
ATOM 1296 N N . PRO A 1 185 ? -1.641 1.372 18.700 1.00 85.75 185 PRO A N 1
ATOM 1297 C CA . PRO A 1 185 ? -2.106 0.441 17.685 1.00 85.75 185 PRO A CA 1
ATOM 1298 C C . PRO A 1 185 ? -2.898 -0.705 18.322 1.00 85.75 185 PRO A C 1
ATOM 1300 O O . PRO A 1 185 ? -2.494 -1.273 19.334 1.00 85.75 185 PRO A O 1
ATOM 1303 N N . ILE A 1 186 ? -4.016 -1.071 17.695 1.00 85.62 186 ILE A N 1
ATOM 1304 C CA . ILE A 1 186 ? -4.797 -2.269 18.055 1.00 85.62 186 ILE A CA 1
ATOM 1305 C C . ILE A 1 186 ? -4.232 -3.532 17.399 1.00 85.62 186 ILE A C 1
ATOM 1307 O O . ILE A 1 186 ? -4.504 -4.643 17.845 1.00 85.62 186 ILE A O 1
ATOM 1311 N N . VAL A 1 187 ? -3.429 -3.360 16.349 1.00 85.81 187 VAL A N 1
ATOM 1312 C CA . VAL A 1 187 ? -2.583 -4.394 15.752 1.00 85.81 187 VAL A CA 1
ATOM 1313 C C . VAL A 1 187 ? -1.229 -3.771 15.483 1.00 85.81 187 VAL A C 1
ATOM 1315 O O . VAL A 1 187 ? -1.161 -2.703 14.883 1.00 85.81 187 VAL A O 1
ATOM 1318 N N . GLU A 1 188 ? -0.169 -4.461 15.881 1.0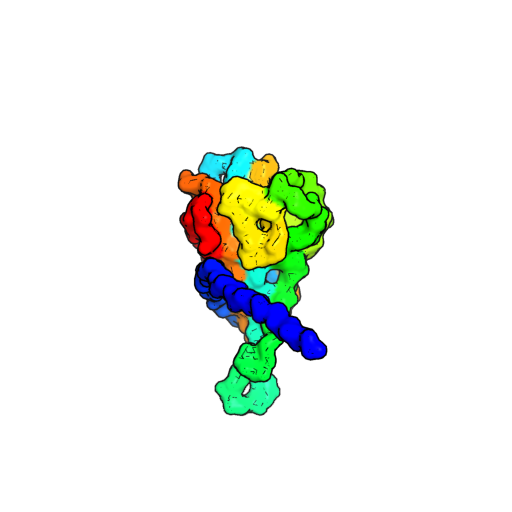0 88.38 188 GLU A N 1
ATOM 1319 C CA . GLU A 1 188 ? 1.205 -4.149 15.513 1.00 88.38 188 GLU A CA 1
ATOM 1320 C C . GLU A 1 188 ? 1.916 -5.457 15.184 1.00 88.38 188 GLU A C 1
ATOM 1322 O O . GLU A 1 188 ? 1.979 -6.363 16.016 1.00 88.38 188 GLU A O 1
ATOM 1327 N N . VAL A 1 189 ? 2.397 -5.579 13.950 1.00 84.00 189 VAL A N 1
ATOM 1328 C CA . VAL A 1 189 ? 3.046 -6.795 13.464 1.00 84.00 189 VAL A CA 1
ATOM 1329 C C . VAL A 1 189 ? 4.334 -6.426 12.756 1.00 84.00 189 VAL A C 1
ATOM 1331 O O . VAL A 1 189 ? 4.321 -5.705 11.760 1.00 84.00 189 VAL A O 1
ATOM 1334 N N . ALA A 1 190 ? 5.445 -6.960 13.262 1.00 84.62 190 ALA A N 1
ATOM 1335 C CA . ALA A 1 190 ? 6.707 -6.951 12.544 1.00 84.62 190 ALA A CA 1
ATOM 1336 C C . ALA A 1 190 ? 6.586 -7.860 11.315 1.00 84.62 190 ALA A C 1
ATOM 1338 O O . ALA A 1 190 ? 6.332 -9.062 11.433 1.00 84.62 190 ALA A O 1
ATOM 1339 N N . LEU A 1 191 ? 6.761 -7.273 10.138 1.00 78.44 191 LEU A N 1
ATOM 1340 C CA . LEU A 1 191 ? 6.825 -7.976 8.871 1.00 78.44 191 LEU A CA 1
ATOM 1341 C C . LEU A 1 191 ? 8.240 -8.533 8.731 1.00 78.44 191 LEU A C 1
ATOM 1343 O O . LEU A 1 191 ? 9.219 -7.808 8.552 1.00 78.44 191 LEU A O 1
ATOM 1347 N N . THR A 1 192 ? 8.334 -9.846 8.887 1.00 76.06 192 THR A N 1
ATOM 1348 C CA . THR A 1 192 ? 9.544 -10.625 8.628 1.00 76.06 192 THR A CA 1
ATOM 1349 C C . THR A 1 192 ? 9.271 -11.482 7.406 1.00 76.06 192 THR A C 1
ATOM 1351 O O . THR A 1 192 ? 8.133 -11.898 7.197 1.00 76.06 192 THR A O 1
ATOM 1354 N N . GLY A 1 193 ? 10.279 -11.710 6.573 1.00 73.19 193 GLY A N 1
ATOM 1355 C CA . GLY A 1 193 ? 10.045 -12.377 5.301 1.00 73.19 193 GLY A CA 1
ATOM 1356 C C . GLY A 1 193 ? 11.323 -12.756 4.581 1.00 73.19 193 GLY A C 1
ATOM 1357 O O . GLY A 1 193 ? 12.404 -12.814 5.167 1.00 73.19 193 GLY A O 1
ATOM 1358 N N . SER A 1 194 ? 11.167 -13.034 3.294 1.00 77.44 194 SER A N 1
ATOM 1359 C CA . SER A 1 194 ? 12.241 -13.434 2.394 1.00 77.44 194 SER A CA 1
ATOM 1360 C C . SER A 1 194 ? 12.719 -12.254 1.546 1.00 77.44 194 SER A C 1
ATOM 1362 O O . SER A 1 194 ? 11.975 -11.304 1.306 1.00 77.44 194 SER A O 1
ATOM 1364 N N . THR A 1 195 ? 13.960 -12.332 1.059 1.00 79.50 195 THR A N 1
ATOM 1365 C CA . THR A 1 195 ? 14.474 -11.435 0.014 1.00 79.50 195 THR A CA 1
ATOM 1366 C C . THR A 1 195 ? 14.159 -11.932 -1.393 1.00 79.50 195 THR A C 1
ATOM 1368 O O . THR A 1 195 ? 14.473 -11.255 -2.364 1.00 79.50 195 THR A O 1
ATOM 1371 N N . THR A 1 196 ? 13.532 -13.099 -1.558 1.00 79.56 196 THR A N 1
ATOM 1372 C CA . THR A 1 196 ? 13.242 -13.714 -2.870 1.00 79.56 196 THR A CA 1
ATOM 1373 C C . THR A 1 196 ? 11.790 -14.143 -3.045 1.00 79.56 196 THR A C 1
ATOM 1375 O O . THR A 1 196 ? 11.384 -14.427 -4.166 1.00 79.56 196 THR A O 1
ATOM 1378 N N . GLU A 1 197 ? 11.005 -14.180 -1.970 1.00 82.19 197 GLU A N 1
ATOM 1379 C CA . GLU A 1 197 ? 9.613 -14.637 -1.980 1.00 82.19 197 GLU A CA 1
ATOM 1380 C C . GLU A 1 197 ? 8.714 -13.678 -1.195 1.00 82.19 197 GLU A C 1
ATOM 1382 O O . GLU A 1 197 ? 9.167 -13.005 -0.268 1.00 82.19 197 GLU A O 1
ATOM 1387 N N . TRP A 1 198 ? 7.436 -13.636 -1.567 1.00 79.69 198 TRP A N 1
ATOM 1388 C CA . TRP A 1 198 ? 6.405 -12.897 -0.841 1.00 79.69 198 TRP A CA 1
ATOM 1389 C C . TRP A 1 198 ? 5.939 -13.681 0.381 1.00 79.69 198 TRP A C 1
ATOM 1391 O O . TRP A 1 198 ? 5.708 -14.887 0.290 1.00 79.69 198 TRP A O 1
ATOM 1401 N N . THR A 1 199 ? 5.789 -12.984 1.504 1.00 69.44 199 THR A N 1
ATOM 1402 C CA . THR A 1 199 ? 5.217 -13.498 2.760 1.00 69.44 199 THR A CA 1
ATOM 1403 C C . THR A 1 199 ? 3.871 -12.850 3.031 1.00 69.44 199 THR A C 1
ATOM 1405 O O . THR A 1 199 ? 3.751 -11.647 2.706 1.00 69.44 199 THR A O 1
#

Secondary structure (DSSP, 8-state):
------PPPPPPPPPPP----EEE--SS-SEEEEEEEE--S-TTT--EEEEEEEEEEPP-SS-SSS-HHHHS---EE-STTTT---S---SSSEEEEEEGGGSTT-EESSSEEEEEETTGGG---SSSSEEEEBTSSSS-EEEEEEE--TTPEEEEEEEEEESSTT--EEEEEEPPPGGGPPPPPSEEEEE---SSS--

pLDDT: mean 71.75, std 18.33, range [29.36, 96.12]

Sequence (199 aa):
MSTPVDHPPQSPKRGVPSRAARRLRPVGLAAVAVVLMGAGADTTNEQGSVGGQVAAAGADHDGDGIDDATECHGSTELLVNGSFELPHTGPSVGYSLVASSAVAGWTNTEPTTEVWANGLLGAPPVDGTQIVELNGSGPSTLAQTVGVTPGQVLQWSVAYRLRSAGDRAILRLVPPAPGGATAAPIVEVALTGSTTEWT